Protein 5ESR (pdb70)

Radius of gyration: 17.82 Å; Cα contacts (8 Å, |Δi|>4): 634; chains: 1; bounding box: 46×46×42 Å

Foldseek 3Di:
DDKDFFDPVLQPPFPLDDFDWDWDWDADPVGDTWIKIKGKAADPVAAEAEEEDDFAFAQLLQSLLVVLLVVVRHIYMYIGFALHDRIMHDQALVVDALVRSLVRVLRVCVVVVHAQYEYEAAAVSCLNVLLSCLVCVRRYQAYEYEHYANDQQDDDQVLLVVVVVVLQPDPADQQLVVVQVQKPDHDDPSSSSSRCSQDPDRSSNSNNSNVSVNRRNHNPHPCSVVSVSSLVSQLVRQHAYEYAYEDAESNRPVRPVVSCVRHNNPPPDDYYYQYIGSSSSVVPSNVVSVVSVVSSVCSVVTDGDDDD

InterPro domains:
  IPR000073 Alpha/beta hydrolase fold-1 [PF00561] (48-152)
  IPR000073 Alpha/beta hydrolase fold-1 [PR00111] (73-88)
  IPR000073 Alpha/beta hydrolase fold-1 [PR00111] (119-132)
  IPR000073 Alpha/beta hydrolase fold-1 [PR00111] (133-146)
  IPR000639 Epoxide hydrolase-like [PR00412] (53-71)
  IPR000639 Epoxide hydrolase-like [PR00412] (73-88)
  IPR000639 Epoxide hydrolase-like [PR00412] (119-132)
  IPR000639 Epoxide hydrolase-like [PR00412] (273-295)
  IPR023489 Haloalkane dehalogenase, subfamily 1 [MF_01230] (1-297)
  IPR029058 Alpha/Beta hydrolase fold [G3DSA:3.40.50.1820] (1-301)
  IPR029058 Alpha/Beta hydrolase fold [SSF53474] (17-295)
  IPR051340 Haloalkane Dehalogenase Enzyme [PTHR42977] (31-150)

B-factor: mean 12.66, std 8.68, range [3.6, 61.48]

Secondary structure (DSSP, 8-state):
--EE---GGGGTT-TT--PPPEEEEEE-TTS-EEEEEEEEES-TTSPEEEEE--TT--GGGGHHHHHHHHHTT-EEEEEPPTTSTTS-EESSGGG--HHHHHHHHHHHHHHTT--SEEEEEETHHHHHHHHHHHHSGGGEEEEEEES-----S-S--HHHHHHHHHHHH-SS--HHHHHHHT-SS---HHHHHHHHTT-SSGGGGHHHHHHHHHS--STTSTTHHHHHHHHHHHTT--S-EEE--BSS-TTTGGGHHHHHHH-GGGTTS----BSSSSSHHHH-HHHHHHHHHHHHHHGGGS------

Organism: Caulobacter vibrioides (strain ATCC 19089 / CIP 103742 / CB 15) (NCBI:txid190650)

Sequence (308 aa):
MDVLRTPDERFEGLADWSFAPHYTEVTDADGTALRIHHVDEGPKDQRPILLMHGEPSWAYLYRKKVIAELVAKGHRVVAPDLVGFGRSDKPAKRTDYTYERHVAWMSAWLEQNDLKDIVLFCQDWGGLIIGLRLVAAFPERFSAVVVSNTGLPIGVGKSEGFEAWLNFSQNTPELPVGFIILNGGTARDDLSDDAERRSSAYDAPFPDESYKEGARIFPALVPITPEHASVE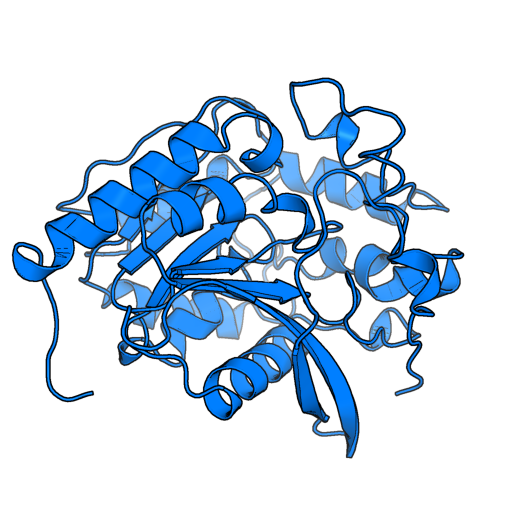ENKAAWAVLETFDKPFVTAFSDADPITRGGEAMFLARVPGTKKNVAHTTLKGGHFVQEDSPVEIAALLDGLVAGLPQAHHHHHH

Structure (mmCIF, N/CA/C/O backbone):
data_5ESR
#
_entry.id   5ESR
#
_cell.length_a   79.377
_cell.length_b   79.643
_cell.length_c   94.766
_cell.angle_alpha   90.000
_cell.angle_beta   90.000
_cell.angle_gamma   90.000
#
_symmetry.space_group_name_H-M   'C 2 2 21'
#
loop_
_entity.id
_entity.type
_entity.pdbx_description
1 polymer 'Haloalkane dehalogenase'
2 non-polymer 'COBALT (II) ION'
3 non-polymer 'MAGNESIUM ION'
4 non-polymer 'CHLORIDE ION'
5 water water
#
loop_
_atom_site.group_PDB
_atom_site.id
_atom_site.type_symbol
_atom_site.label_atom_id
_atom_site.label_alt_id
_atom_site.label_comp_id
_atom_site.label_asym_id
_atom_site.label_entity_id
_atom_site.label_seq_id
_atom_site.pdbx_PDB_ins_code
_atom_site.Cartn_x
_atom_site.Cartn_y
_atom_site.Cartn_z
_atom_site.occupancy
_atom_site.B_iso_or_equiv
_atom_site.auth_seq_id
_atom_site.auth_comp_id
_atom_site.auth_asym_id
_atom_site.auth_atom_id
_atom_site.pdbx_PDB_model_num
ATOM 1 N N . MET A 1 1 ? 36.203 11.712 -7.448 1.00 22.11 1 MET A N 1
ATOM 2 C CA . MET A 1 1 ? 36.471 11.354 -6.030 1.00 12.59 1 MET A CA 1
ATOM 3 C C . MET A 1 1 ? 36.209 9.882 -5.825 1.00 13.24 1 MET A C 1
ATOM 4 O O . MET A 1 1 ? 35.262 9.335 -6.404 1.00 16.55 1 MET A O 1
ATOM 20 N N . ASP A 1 2 ? 37.040 9.234 -4.999 1.00 10.73 2 ASP A N 1
ATOM 21 C CA . ASP A 1 2 ? 36.718 7.925 -4.433 1.00 9.36 2 ASP A CA 1
ATOM 22 C C . ASP A 1 2 ? 35.729 8.170 -3.289 1.00 10.44 2 ASP A C 1
ATOM 23 O O . ASP A 1 2 ? 35.904 9.100 -2.507 1.00 9.81 2 ASP A O 1
ATOM 32 N N . VAL A 1 3 ? 34.697 7.341 -3.194 1.00 8.78 3 VAL A N 1
ATOM 33 C CA . VAL A 1 3 ? 33.609 7.561 -2.251 1.00 7.27 3 VAL A CA 1
ATOM 34 C C . VAL A 1 3 ? 33.255 6.288 -1.511 1.00 8.83 3 VAL A C 1
ATOM 35 O O . VAL A 1 3 ? 33.108 5.220 -2.106 1.00 11.40 3 VAL A O 1
ATOM 48 N N . LEU A 1 4 ? 33.133 6.409 -0.197 1.00 7.18 4 LEU A N 1
ATOM 49 C CA . LEU A 1 4 ? 32.711 5.316 0.659 1.00 6.62 4 LEU A CA 1
ATOM 50 C C . LEU A 1 4 ? 31.235 5.464 1.023 1.00 7.15 4 LEU A C 1
ATOM 51 O O . LEU A 1 4 ? 30.692 6.569 1.093 1.00 7.35 4 LEU A O 1
ATOM 67 N N . ARG A 1 5 ? 30.590 4.329 1.222 1.00 6.17 5 ARG A N 1
ATOM 68 C CA . ARG A 1 5 ? 29.198 4.282 1.609 1.00 6.06 5 ARG A CA 1
ATOM 69 C C . ARG A 1 5 ? 29.070 3.296 2.769 1.00 6.10 5 ARG A C 1
ATOM 70 O O . ARG A 1 5 ? 29.408 2.132 2.641 1.00 6.60 5 ARG A O 1
ATOM 91 N N . THR A 1 6 ? 28.597 3.771 3.914 1.00 5.84 6 THR A N 1
ATOM 92 C CA . THR A 1 6 ? 28.470 2.913 5.083 1.00 5.91 6 THR A CA 1
ATOM 93 C C . THR A 1 6 ? 27.366 1.861 4.860 1.00 6.21 6 THR A C 1
ATOM 94 O O . THR A 1 6 ? 26.264 2.191 4.428 1.00 7.19 6 THR A O 1
ATOM 105 N N . PRO A 1 7 ? 27.641 0.593 5.167 1.00 7.03 7 PRO A N 1
ATOM 106 C CA . PRO A 1 7 ? 26.624 -0.446 4.995 1.00 7.97 7 PRO A CA 1
ATOM 107 C C . PRO A 1 7 ? 25.425 -0.221 5.890 1.00 7.84 7 PRO A C 1
ATOM 108 O O . PRO A 1 7 ? 25.576 0.248 7.024 1.00 7.68 7 PRO A O 1
ATOM 119 N N . ASP A 1 8 ? 24.248 -0.556 5.396 1.00 7.62 8 ASP A N 1
ATOM 120 C CA . ASP A 1 8 ? 23.030 -0.288 6.141 1.00 8.86 8 ASP A CA 1
ATOM 121 C C . ASP A 1 8 ? 22.922 -1.048 7.449 1.00 8.65 8 ASP A C 1
ATOM 122 O O . ASP A 1 8 ? 22.177 -0.614 8.341 1.00 8.36 8 ASP A O 1
ATOM 131 N N . GLU A 1 9 ? 23.612 -2.167 7.591 1.00 7.55 9 GLU A N 1
ATOM 132 C CA . GLU A 1 9 ? 23.563 -2.928 8.835 1.00 7.72 9 GLU A CA 1
ATOM 133 C C . GLU A 1 9 ? 24.013 -2.072 10.022 1.00 8.88 9 GLU A C 1
ATOM 134 O O . GLU A 1 9 ? 23.600 -2.323 11.157 1.00 9.13 9 GLU A O 1
ATOM 146 N N . ARG A 1 10 ? 24.864 -1.081 9.762 1.00 6.93 10 ARG A N 1
ATOM 147 C CA . ARG A 1 10 ? 25.364 -0.205 10.824 1.00 6.64 10 ARG A CA 1
ATOM 148 C C . ARG A 1 10 ? 24.267 0.621 11.475 1.00 7.67 10 ARG A C 1
ATOM 149 O O . ARG A 1 10 ? 24.444 1.102 12.602 1.00 8.31 10 ARG A O 1
ATOM 170 N N . PHE A 1 11 ? 23.149 0.799 10.784 1.00 6.67 11 PHE A N 1
ATOM 171 C CA . PHE A 1 11 ? 22.086 1.698 11.251 1.00 6.75 11 PHE A CA 1
ATOM 172 C C . PHE A 1 11 ? 20.879 0.933 11.771 1.00 8.34 11 PHE A C 1
ATOM 173 O O . PHE A 1 11 ? 19.847 1.536 12.063 1.00 11.09 11 PHE A O 1
ATOM 190 N N . GLU A 1 12 ? 21.005 -0.389 11.880 1.00 9.08 12 GLU A N 1
ATOM 191 C CA . GLU A 1 12 ? 19.971 -1.217 12.511 1.00 8.51 12 GLU A CA 1
ATOM 192 C C . GLU A 1 12 ? 20.082 -1.153 14.025 1.00 10.51 12 GLU A C 1
ATOM 193 O O . GLU A 1 12 ? 21.174 -1.129 14.591 1.00 12.62 12 GLU A O 1
ATOM 205 N N . GLY A 1 13 ? 18.930 -1.118 14.680 1.00 13.72 13 GLY A N 1
ATOM 206 C CA . GLY A 1 13 ? 18.897 -1.293 16.120 1.00 13.35 13 GLY A CA 1
ATOM 207 C C . GLY A 1 13 ? 19.485 -0.143 16.925 1.00 15.25 13 GLY A C 1
ATOM 208 O O . GLY A 1 13 ? 19.961 -0.338 18.047 1.00 15.12 13 GLY A O 1
ATOM 212 N N . LEU A 1 14 ? 19.458 1.054 16.365 1.00 11.54 14 LEU A N 1
ATOM 213 C CA . LEU A 1 14 ? 19.988 2.222 17.056 1.00 10.18 14 LEU A CA 1
ATOM 214 C C . LEU A 1 14 ? 18.988 2.798 18.050 1.00 15.63 14 LEU A C 1
ATOM 215 O O . LEU A 1 14 ? 17.797 2.930 17.753 1.00 14.75 14 LEU A O 1
ATOM 231 N N . ALA A 1 15 ? 19.493 3.181 19.222 1.00 13.32 15 ALA A N 1
ATOM 232 C CA . ALA A 1 15 ? 18.635 3.700 20.281 1.00 14.36 15 ALA A CA 1
ATOM 233 C C . ALA A 1 15 ? 17.857 4.934 19.829 1.00 12.47 15 ALA A C 1
ATOM 234 O O . ALA A 1 15 ? 18.433 5.954 19.463 1.00 12.65 15 ALA A O 1
ATOM 241 N N . ASP A 1 16 ? 16.532 4.826 19.843 1.00 14.30 16 ASP A N 1
ATOM 242 C CA . ASP A 1 16 ? 15.661 5.947 19.501 1.00 16.00 16 ASP A CA 1
ATOM 243 C C . ASP A 1 16 ? 15.840 6.496 18.075 1.00 12.98 16 ASP A C 1
ATOM 244 O O . ASP A 1 16 ? 15.617 7.690 17.822 1.00 14.64 16 ASP A O 1
ATOM 253 N N . TRP A 1 17 ? 16.203 5.615 17.138 1.00 11.05 17 TRP A N 1
ATOM 254 C CA . TRP A 1 17 ? 16.265 5.976 15.723 1.00 10.08 17 TRP A CA 1
ATOM 255 C C . TRP A 1 17 ? 15.652 4.932 14.809 1.00 15.41 17 TRP A C 1
ATOM 256 O O . TRP A 1 17 ? 16.310 3.952 14.454 1.00 18.79 17 TRP A O 1
ATOM 277 N N . SER A 1 18 ? 14.409 5.157 14.404 1.00 14.39 18 SER A N 1
ATOM 278 C CA . SER A 1 18 ? 13.728 4.258 13.491 1.00 18.72 18 SER A CA 1
ATOM 279 C C . SER A 1 18 ? 13.229 4.990 12.249 1.00 18.28 18 SER A C 1
ATOM 280 O O . SER A 1 18 ? 12.472 4.428 11.469 1.00 20.12 18 SER A O 1
ATOM 288 N N . PHE A 1 19 ? 13.676 6.226 12.042 1.00 11.65 19 PHE A N 1
ATOM 289 C CA . PHE A 1 19 ? 13.174 7.034 10.936 1.00 10.76 19 PHE A CA 1
ATOM 290 C C . PHE A 1 19 ? 13.681 6.526 9.594 1.00 12.74 19 PHE A C 1
ATOM 291 O O . PHE A 1 19 ? 14.867 6.248 9.423 1.00 11.83 19 PHE A O 1
ATOM 308 N N . ALA A 1 20 ? 12.768 6.403 8.644 1.00 11.04 20 ALA A N 1
ATOM 309 C CA . ALA A 1 20 ? 13.099 5.822 7.358 1.00 13.40 20 ALA A CA 1
ATOM 310 C C . ALA A 1 20 ? 14.038 6.736 6.580 1.00 8.10 20 ALA A C 1
ATOM 311 O O . ALA A 1 20 ? 13.855 7.941 6.549 1.00 9.71 20 ALA A O 1
ATOM 318 N N . PRO A 1 21 ? 15.038 6.160 5.916 1.00 7.44 21 PRO A N 1
ATOM 319 C CA . PRO A 1 21 ? 15.965 7.017 5.175 1.00 7.56 21 PRO A CA 1
ATOM 320 C C . PRO A 1 21 ? 15.403 7.513 3.855 1.00 7.31 21 PRO A C 1
ATOM 321 O O . PRO A 1 21 ? 14.706 6.772 3.165 1.00 10.29 21 PRO A O 1
ATOM 332 N N . HIS A 1 22 ? 15.716 8.756 3.523 1.00 7.09 22 HIS A N 1
ATOM 333 C CA . HIS A 1 22 ? 15.452 9.327 2.208 1.00 6.17 22 HIS A CA 1
ATOM 334 C C . HIS A 1 22 ? 16.774 9.701 1.601 1.00 6.68 22 HIS A C 1
ATOM 335 O O . HIS A 1 22 ? 17.698 10.098 2.312 1.00 7.77 22 HIS A O 1
ATOM 349 N N . TYR A 1 23 ? 16.854 9.615 0.285 1.00 7.04 23 TYR A N 1
ATOM 350 C CA . TYR A 1 23 ? 18.104 9.849 -0.394 1.00 7.17 23 TYR A CA 1
ATOM 351 C C . TYR A 1 23 ? 17.926 10.797 -1.567 1.00 7.75 23 TYR A C 1
ATOM 352 O O . TYR A 1 23 ? 16.874 10.829 -2.228 1.00 9.54 23 TYR A O 1
ATOM 370 N N . THR A 1 24 ? 18.993 11.542 -1.835 1.00 6.66 24 THR A N 1
ATOM 371 C CA . THR A 1 24 ? 19.070 12.451 -2.967 1.00 6.20 24 THR A CA 1
ATOM 372 C C . THR A 1 24 ? 20.435 12.274 -3.612 1.00 6.71 24 THR A C 1
ATOM 373 O O . THR A 1 24 ? 21.450 12.221 -2.907 1.00 8.42 24 THR A O 1
ATOM 384 N N . GLU A 1 25 ? 20.471 12.194 -4.938 1.00 7.36 25 GLU A N 1
ATOM 385 C CA . GLU A 1 25 ? 21.723 12.107 -5.693 1.00 8.65 25 GLU A CA 1
ATOM 386 C C . GLU A 1 25 ? 22.117 13.505 -6.153 1.00 7.88 25 GLU A C 1
ATOM 387 O O . GLU A 1 25 ? 21.348 14.169 -6.854 1.00 8.32 25 GLU A O 1
ATOM 399 N N . VAL A 1 26 ? 23.293 13.968 -5.740 1.00 8.15 26 VAL A N 1
ATOM 400 C CA . VAL A 1 26 ? 23.809 15.258 -6.216 1.00 7.55 26 VAL A CA 1
ATOM 401 C C . VAL A 1 26 ? 25.102 15.012 -6.965 1.00 9.76 26 VAL A C 1
ATOM 402 O O . VAL A 1 26 ? 25.885 14.142 -6.605 1.00 13.64 26 VAL A O 1
ATOM 415 N N . THR A 1 27 ? 25.318 15.763 -8.028 1.00 10.35 27 THR A N 1
ATOM 416 C CA . THR A 1 27 ? 26.504 15.573 -8.837 1.00 9.50 27 THR A CA 1
ATOM 417 C C . THR A 1 27 ? 27.485 16.676 -8.572 1.00 9.41 27 THR A C 1
ATOM 418 O O . THR A 1 27 ? 27.151 17.845 -8.681 1.00 14.10 27 THR A O 1
ATOM 429 N N . ASP A 1 28 ? 28.700 16.287 -8.201 1.00 10.57 28 ASP A N 1
ATOM 430 C CA . ASP A 1 28 ? 29.785 17.233 -8.011 1.00 10.00 28 ASP A CA 1
ATOM 431 C C . ASP A 1 28 ? 30.245 17.769 -9.352 1.00 13.88 28 ASP A C 1
ATOM 432 O O . ASP A 1 28 ? 30.069 17.120 -10.383 1.00 16.24 28 ASP A O 1
ATOM 441 N N . ALA A 1 29 ? 30.869 18.943 -9.337 1.00 14.95 29 ALA A N 1
ATOM 442 C CA . ALA A 1 29 ? 31.490 19.469 -10.553 1.00 17.92 29 ALA A CA 1
ATOM 443 C C . ALA A 1 29 ? 32.472 18.487 -11.210 1.00 19.14 29 ALA A C 1
ATOM 444 O O . ALA A 1 29 ? 32.638 18.506 -12.435 1.00 23.16 29 ALA A O 1
ATOM 451 N N . ASP A 1 30 ? 33.111 17.617 -10.428 1.00 14.89 30 ASP A N 1
ATOM 452 C CA . ASP A 1 30 ? 34.072 16.665 -10.990 1.00 14.79 30 ASP A CA 1
ATOM 453 C C . ASP A 1 30 ? 33.366 15.449 -11.609 1.00 17.80 30 ASP A C 1
ATOM 454 O O . ASP A 1 30 ? 34.019 14.511 -12.067 1.00 17.46 30 ASP A O 1
ATOM 463 N N . GLY A 1 31 ? 32.035 15.482 -11.632 1.00 13.45 31 GLY A N 1
ATOM 464 C CA . GLY A 1 31 ? 31.249 14.398 -12.200 1.00 16.26 31 GLY A CA 1
ATOM 465 C C . GLY A 1 31 ? 30.811 13.312 -11.227 1.00 19.40 31 GLY A C 1
ATOM 466 O O . GLY A 1 31 ? 29.989 12.466 -11.577 1.00 21.51 31 GLY A O 1
ATOM 470 N N . THR A 1 32 ? 31.335 13.321 -10.004 1.00 14.46 32 THR A N 1
ATOM 471 C CA . THR A 1 32 ? 31.005 12.266 -9.059 1.00 14.95 32 THR A CA 1
ATOM 472 C C . THR A 1 32 ? 29.600 12.487 -8.534 1.00 9.15 32 THR A C 1
ATOM 473 O O . THR A 1 32 ? 29.273 13.590 -8.095 1.00 12.88 32 THR A O 1
ATOM 484 N N . ALA A 1 33 ? 28.779 11.446 -8.579 1.00 13.10 33 ALA A N 1
ATOM 485 C CA . ALA A 1 33 ? 27.461 11.505 -7.972 1.00 12.25 33 ALA A CA 1
ATOM 486 C C . ALA A 1 33 ? 27.575 11.055 -6.520 1.00 12.89 33 ALA A C 1
ATOM 487 O O . ALA A 1 33 ? 28.103 9.980 -6.235 1.00 20.97 33 ALA A O 1
ATOM 494 N N . LEU A 1 34 ? 27.105 11.894 -5.613 1.00 7.10 34 LEU A N 1
ATOM 495 C CA . LEU A 1 34 ? 27.106 11.638 -4.183 1.00 7.39 34 LEU A CA 1
ATOM 496 C C . LEU A 1 34 ? 25.686 11.453 -3.717 1.00 10.50 34 LEU A C 1
ATOM 497 O O . LEU A 1 34 ? 24.805 12.252 -4.058 1.00 9.92 34 LEU A O 1
ATOM 513 N N . ARG A 1 35 ? 25.461 10.434 -2.896 1.00 6.46 35 ARG A N 1
ATOM 514 C CA . ARG A 1 35 ? 24.159 10.231 -2.290 1.00 6.58 35 ARG A CA 1
ATOM 515 C C . ARG A 1 35 ? 24.110 10.864 -0.895 1.00 7.02 35 ARG A C 1
ATOM 516 O O . ARG A 1 35 ? 24.974 10.598 -0.033 1.00 7.55 35 ARG A O 1
ATOM 537 N N . ILE A 1 36 ? 23.109 11.711 -0.682 1.00 6.15 36 ILE A N 1
ATOM 538 C CA . ILE A 1 36 ? 22.922 12.402 0.598 1.00 5.18 36 ILE A CA 1
ATOM 539 C C . ILE A 1 36 ? 21.681 11.827 1.259 1.00 5.57 36 ILE A C 1
ATOM 540 O O . ILE A 1 36 ? 20.686 11.593 0.583 1.00 7.69 36 ILE A O 1
ATOM 556 N N . HIS A 1 37 ? 21.748 11.590 2.564 1.00 4.70 37 HIS A N 1
ATOM 557 C CA . HIS A 1 37 ? 20.622 11.071 3.353 1.00 5.65 37 HIS A CA 1
ATOM 558 C C . HIS A 1 37 ? 19.917 12.187 4.106 1.00 4.99 37 HIS A C 1
ATOM 559 O O . HIS A 1 37 ? 20.569 13.119 4.598 1.00 5.46 37 HIS A O 1
ATOM 573 N N . HIS A 1 38 ? 18.593 12.086 4.227 1.00 5.56 38 HIS A N 1
ATOM 574 C CA . HIS A 1 38 ? 17.866 12.873 5.212 1.00 4.73 38 HIS A CA 1
ATOM 575 C C . HIS A 1 38 ? 16.681 12.098 5.719 1.00 5.36 38 HIS A C 1
ATOM 576 O O . HIS A 1 38 ? 16.237 11.130 5.086 1.00 6.35 38 HIS A O 1
ATOM 590 N N . VAL A 1 39 ? 16.158 12.515 6.869 1.00 5.46 39 VAL A N 1
ATOM 591 C CA . VAL A 1 39 ? 14.850 12.038 7.298 1.00 6.93 39 VAL A CA 1
ATOM 592 C C . VAL A 1 39 ? 13.841 13.163 7.087 1.00 5.86 39 VAL A C 1
ATOM 593 O O . VAL A 1 39 ? 14.171 14.340 7.091 1.00 6.62 39 VAL A O 1
ATOM 606 N N . ASP A 1 40 ? 12.598 12.757 6.877 1.00 6.66 40 ASP A N 1
ATOM 607 C CA . ASP A 1 40 ? 11.492 13.675 6.608 1.00 7.51 40 ASP A CA 1
ATOM 608 C C . ASP A 1 40 ? 10.302 13.054 7.282 1.00 9.78 40 ASP A C 1
ATOM 609 O O . ASP A 1 40 ? 9.800 12.009 6.836 1.00 11.08 40 ASP A O 1
ATOM 618 N N . GLU A 1 41 ? 9.864 13.684 8.366 1.00 9.02 41 GLU A N 1
ATOM 619 C CA . GLU A 1 41 ? 8.778 13.161 9.183 1.00 10.12 41 GLU A CA 1
ATOM 620 C C . GLU A 1 41 ? 7.663 14.201 9.264 1.00 11.76 41 GLU A C 1
ATOM 621 O O . GLU A 1 41 ? 7.908 15.403 9.190 1.00 12.89 41 GLU A O 1
ATOM 633 N N . GLY A 1 42 ? 6.428 13.731 9.404 1.00 14.89 42 GLY A N 1
ATOM 634 C CA . GLY A 1 42 ? 5.263 14.604 9.498 1.00 14.19 42 GLY A CA 1
ATOM 635 C C . GLY A 1 42 ? 4.622 14.973 8.171 1.00 17.23 42 GLY A C 1
ATOM 636 O O . GLY A 1 42 ? 5.092 14.575 7.103 1.00 16.51 42 GLY A O 1
ATOM 640 N N . PRO A 1 43 ? 3.535 15.759 8.227 1.00 18.19 43 PRO A N 1
ATOM 641 C CA . PRO A 1 43 ? 2.721 16.069 7.042 1.00 17.80 43 PRO A CA 1
ATOM 642 C C . PRO A 1 43 ? 3.388 17.022 6.048 1.00 20.68 43 PRO A C 1
ATOM 643 O O . PRO A 1 43 ? 3.912 18.059 6.436 1.00 18.71 43 PRO A O 1
ATOM 654 N N . LYS A 1 44 ? 3.318 16.684 4.766 1.00 19.00 44 LYS A N 1
ATOM 655 C CA . LYS A 1 44 ? 3.962 17.457 3.727 1.00 23.16 44 LYS A CA 1
ATOM 656 C C . LYS A 1 44 ? 3.277 18.800 3.488 1.00 26.54 44 LYS A C 1
ATOM 657 O O . LYS A 1 44 ? 3.851 19.675 2.833 1.00 28.10 44 LYS A O 1
ATOM 676 N N . ASP A 1 45 ? 2.057 18.972 4.005 1.00 18.01 45 ASP A N 1
ATOM 677 C CA . ASP A 1 45 ? 1.383 20.261 3.862 1.00 18.41 45 ASP A CA 1
ATOM 678 C C . ASP A 1 45 ? 1.814 21.274 4.925 1.00 18.90 45 ASP A C 1
ATOM 679 O O . ASP A 1 45 ? 1.396 22.433 4.892 1.00 18.42 45 ASP A O 1
ATOM 688 N N . GLN A 1 46 ? 2.680 20.849 5.844 1.00 12.09 46 GLN A N 1
ATOM 689 C CA . GLN A 1 46 ? 3.211 21.737 6.853 1.00 11.08 46 GLN A CA 1
ATOM 690 C C . GLN A 1 46 ? 4.589 22.189 6.417 1.00 15.46 46 GLN A C 1
ATOM 691 O O . GLN A 1 46 ? 5.302 21.464 5.725 1.00 15.77 46 GLN A O 1
ATOM 705 N N . ARG A 1 47 ? 4.957 23.389 6.820 1.00 14.36 47 ARG A N 1
ATOM 706 C CA . ARG A 1 47 ? 6.272 23.904 6.469 1.00 14.42 47 ARG A CA 1
ATOM 707 C C . ARG A 1 47 ? 7.343 23.057 7.156 1.00 15.34 47 ARG A C 1
ATOM 708 O O . ARG A 1 47 ? 7.155 22.608 8.290 1.00 15.17 47 ARG A O 1
ATOM 729 N N . PRO A 1 48 ? 8.474 22.847 6.477 1.00 10.91 48 PRO A N 1
ATOM 730 C CA . PRO A 1 48 ? 9.524 22.018 7.060 1.00 8.12 48 PRO A CA 1
ATOM 731 C C . PRO A 1 48 ? 10.349 22.769 8.087 1.00 8.32 48 PRO A C 1
ATOM 732 O O . PRO A 1 48 ? 10.807 23.883 7.848 1.00 8.55 48 PRO A O 1
ATOM 743 N N . ILE A 1 49 ? 10.526 22.133 9.240 1.00 6.52 49 ILE A N 1
ATOM 744 C CA . ILE A 1 49 ? 11.499 22.564 10.219 1.00 6.00 49 ILE A CA 1
ATOM 745 C C . ILE A 1 49 ? 12.761 21.780 9.887 1.00 6.99 49 ILE A C 1
ATOM 746 O O . ILE A 1 49 ? 12.785 20.555 9.980 1.00 7.69 49 ILE A O 1
ATOM 762 N N . LEU A 1 50 ? 13.787 22.495 9.445 1.00 4.35 50 LEU A N 1
ATOM 763 C CA . LEU A 1 50 ? 15.019 21.916 8.934 1.00 4.13 50 LEU A CA 1
ATOM 764 C C . LEU A 1 50 ? 16.057 21.972 10.044 1.00 4.55 50 LEU A C 1
ATOM 765 O O . LEU A 1 50 ? 16.379 23.038 10.535 1.00 5.16 50 LEU A O 1
ATOM 781 N N . LEU A 1 51 ? 16.576 20.810 10.440 1.00 4.07 51 LEU A N 1
ATOM 782 C CA . LEU A 1 51 ? 17.503 20.683 11.554 1.00 4.05 51 LEU A CA 1
ATOM 783 C C . LEU A 1 51 ? 18.847 20.238 10.995 1.00 4.09 51 LEU A C 1
ATOM 784 O O . LEU A 1 51 ? 18.952 19.161 10.390 1.00 4.85 51 LEU A O 1
ATOM 800 N N . MET A 1 52 ? 19.873 21.062 11.181 1.00 3.75 52 MET A N 1
ATOM 801 C CA . MET A 1 52 ? 21.190 20.789 10.595 1.00 4.71 52 MET A CA 1
ATOM 802 C C . MET A 1 52 ? 22.272 20.566 11.653 1.00 4.00 52 MET A C 1
ATOM 803 O O . MET A 1 52 ? 22.462 21.385 12.554 1.00 5.30 52 MET A O 1
ATOM 817 N N . HIS A 1 53 ? 22.945 19.424 11.528 1.00 4.60 53 HIS A N 1
ATOM 818 C CA . HIS A 1 53 ? 23.981 18.983 12.461 1.00 4.54 53 HIS A CA 1
ATOM 819 C C . HIS A 1 53 ? 25.346 19.440 11.946 1.00 5.19 53 HIS A C 1
ATOM 820 O O . HIS A 1 53 ? 25.501 19.789 10.766 1.00 5.65 53 HIS A O 1
ATOM 834 N N . GLY A 1 54 ? 26.346 19.341 12.809 1.00 5.26 54 GLY A N 1
ATOM 835 C CA . GLY A 1 54 ? 27.713 19.652 12.461 1.00 6.40 54 GLY A CA 1
ATOM 836 C C . GLY A 1 54 ? 28.714 18.549 12.784 1.00 5.51 54 GLY A C 1
ATOM 837 O O . GLY A 1 54 ? 28.434 17.358 12.642 1.00 6.20 54 GLY A O 1
ATOM 841 N N . GLU A 1 55 ? 29.911 18.963 13.165 1.00 6.36 55 GLU A N 1
ATOM 842 C CA . GLU A 1 55 ? 31.063 18.066 13.328 1.00 4.70 55 GLU A CA 1
ATOM 843 C C . GLU A 1 55 ? 31.150 17.439 14.720 1.00 6.77 55 GLU A C 1
ATOM 844 O O . GLU A 1 55 ? 31.046 18.145 15.712 1.00 7.02 55 GLU A O 1
ATOM 856 N N . PRO A 1 56 ? 31.390 16.111 14.823 1.00 5.05 56 PRO A N 1
ATOM 857 C CA . PRO A 1 56 ? 31.326 15.015 13.869 1.00 6.84 56 PRO A CA 1
ATOM 858 C C . PRO A 1 56 ? 30.067 14.190 14.178 1.00 7.75 56 PRO A C 1
ATOM 859 O O . PRO A 1 56 ? 30.136 12.994 14.462 1.00 6.98 56 PRO A O 1
ATOM 870 N N . SER A 1 57 ? 28.928 14.862 14.184 1.00 5.71 57 SER A N 1
ATOM 871 C CA . SER A 1 57 ? 27.651 14.237 14.508 1.00 4.50 57 SER A CA 1
ATOM 872 C C . SER A 1 57 ? 26.908 13.850 13.230 1.00 4.93 57 SER A C 1
ATOM 873 O O . SER A 1 57 ? 27.493 13.774 12.147 1.00 4.32 57 SER A O 1
ATOM 881 N N . TRP A 1 58 ? 25.629 13.541 13.372 1.00 4.57 58 TRP A N 1
ATOM 882 C CA . TRP A 1 58 ? 24.747 13.310 12.231 1.00 4.18 58 TRP A CA 1
ATOM 883 C C . TRP A 1 58 ? 23.320 13.561 12.689 1.00 4.25 58 TRP A C 1
ATOM 884 O O . TRP A 1 58 ? 23.116 14.043 13.811 1.00 4.41 58 TRP A O 1
ATOM 905 N N . ALA A 1 59 ? 22.338 13.290 11.839 1.00 4.47 59 ALA A N 1
ATOM 906 C CA . ALA A 1 59 ? 20.956 13.639 12.150 1.00 6.57 59 ALA A CA 1
ATOM 907 C C . ALA A 1 59 ? 20.449 12.975 13.430 1.00 5.34 59 ALA A C 1
ATOM 908 O O . ALA A 1 59 ? 19.503 13.460 14.047 1.00 4.92 59 ALA A O 1
ATOM 915 N N . TYR A 1 60 ? 21.090 11.881 13.829 1.00 4.78 60 TYR A N 1
ATOM 916 C CA . TYR A 1 60 ? 20.832 11.225 15.111 1.00 5.44 60 TYR A CA 1
ATOM 917 C C . TYR A 1 60 ? 20.822 12.221 16.292 1.00 5.13 60 TYR A C 1
ATOM 918 O O . TYR A 1 60 ? 20.082 12.030 17.253 1.00 5.43 60 TYR A O 1
ATOM 936 N N . LEU A 1 61 ? 21.653 13.253 16.209 1.00 4.90 61 LEU A N 1
ATOM 937 C CA . LEU A 1 61 ? 21.725 14.291 17.243 1.00 4.97 61 LEU A CA 1
ATOM 938 C C . LEU A 1 61 ? 20.366 14.934 17.511 1.00 5.91 61 LEU A C 1
ATOM 939 O O . LEU A 1 61 ? 20.101 15.413 18.617 1.00 5.46 61 LEU A O 1
ATOM 955 N N . TYR A 1 62 ? 19.503 14.921 16.509 1.00 5.01 62 TYR A N 1
ATOM 956 C CA . TYR A 1 62 ? 18.190 15.546 16.606 1.00 5.39 62 TYR A CA 1
ATOM 957 C C . TYR A 1 62 ? 17.051 14.569 16.902 1.00 5.96 62 TYR A C 1
ATOM 958 O O . TYR A 1 62 ? 15.879 14.952 16.852 1.00 6.89 62 TYR A O 1
ATOM 976 N N . ARG A 1 63 ? 17.366 13.309 17.222 1.00 5.68 63 ARG A N 1
ATOM 977 C CA . ARG A 1 63 ? 16.331 12.291 17.339 1.00 6.51 63 ARG A CA 1
ATOM 978 C C . ARG A 1 63 ? 15.191 12.652 18.294 1.00 6.89 63 ARG A C 1
ATOM 979 O O . ARG A 1 63 ? 14.034 12.374 17.993 1.00 8.47 63 ARG A O 1
ATOM 1000 N N . LYS A 1 64 ? 15.502 13.286 19.418 1.00 7.50 64 LYS A N 1
ATOM 1001 C CA A LYS A 1 64 ? 14.485 13.679 20.393 0.57 7.86 64 LYS A CA 1
ATOM 1002 C CA B LYS A 1 64 ? 14.461 13.666 20.366 0.43 8.30 64 LYS A CA 1
ATOM 1003 C C . LYS A 1 64 ? 13.753 14.943 19.949 1.00 7.69 64 LYS A C 1
ATOM 1004 O O . LYS A 1 64 ? 12.553 15.088 20.157 1.00 9.50 64 LYS A O 1
ATOM 1041 N N . VAL A 1 65 ? 14.489 15.875 19.367 1.00 6.85 65 VAL A N 1
ATOM 1042 C CA . VAL A 1 65 ? 13.870 17.082 18.845 1.00 7.63 65 VAL A CA 1
ATOM 1043 C C . VAL A 1 65 ? 12.860 16.708 17.749 1.00 7.72 65 VAL A C 1
ATOM 1044 O O . VAL A 1 65 ? 11.735 17.209 17.716 1.00 8.51 65 VAL A O 1
ATOM 1057 N N . ILE A 1 66 ? 13.249 15.794 16.868 1.00 6.75 66 ILE A N 1
ATOM 1058 C CA . ILE A 1 66 ? 12.345 15.304 15.839 1.00 6.60 66 ILE A CA 1
ATOM 1059 C C . ILE A 1 66 ? 11.089 14.696 16.453 1.00 10.88 66 ILE A C 1
ATOM 1060 O O . ILE A 1 66 ? 9.973 15.036 16.077 1.00 9.61 66 ILE A O 1
ATOM 1076 N N . ALA A 1 67 ? 11.257 13.800 17.416 1.00 8.94 67 ALA A N 1
ATOM 1077 C CA . ALA A 1 67 ? 10.118 13.146 18.020 1.00 8.45 67 ALA A CA 1
ATOM 1078 C C . ALA A 1 67 ? 9.155 14.150 18.675 1.00 11.60 67 ALA A C 1
ATOM 1079 O O . ALA A 1 67 ? 7.932 14.061 18.511 1.00 11.72 67 ALA A O 1
ATOM 1086 N N . GLU A 1 68 ? 9.710 15.120 19.393 1.00 9.51 68 GLU A N 1
ATOM 1087 C CA . GLU A 1 68 ? 8.904 16.133 20.054 1.00 9.88 68 GLU A CA 1
ATOM 1088 C C . GLU A 1 68 ? 8.111 16.969 19.043 1.00 9.99 68 GLU A C 1
ATOM 1089 O O . GLU A 1 68 ? 6.912 17.211 19.233 1.00 10.76 68 GLU A O 1
ATOM 1101 N N . LEU A 1 69 ? 8.762 17.404 17.976 1.00 9.14 69 LEU A N 1
ATOM 1102 C CA . LEU A 1 69 ? 8.095 18.237 16.986 1.00 8.63 69 LEU A CA 1
ATOM 1103 C C . LEU A 1 69 ? 7.052 17.479 16.176 1.00 10.44 69 LEU A C 1
ATOM 1104 O O . LEU A 1 69 ? 5.986 18.020 15.866 1.00 12.02 69 LEU A O 1
ATOM 1120 N N . VAL A 1 70 ? 7.357 16.238 15.820 1.00 9.72 70 VAL A N 1
ATOM 1121 C CA . VAL A 1 70 ? 6.389 15.402 15.122 1.00 11.85 70 VAL A CA 1
ATOM 1122 C C . VAL A 1 70 ? 5.139 15.203 15.984 1.00 14.13 70 VAL A C 1
ATOM 1123 O O . VAL A 1 70 ? 4.018 15.287 15.474 1.00 14.14 70 VAL A O 1
ATOM 1136 N N . ALA A 1 71 ? 5.325 14.980 17.283 1.00 11.25 71 ALA A N 1
ATOM 1137 C CA . ALA A 1 71 ? 4.196 14.820 18.207 1.00 14.36 71 ALA A CA 1
ATOM 1138 C C . ALA A 1 71 ? 3.318 16.060 18.281 1.00 18.05 71 ALA A C 1
ATOM 1139 O O . ALA A 1 71 ? 2.139 15.967 18.653 1.00 20.57 71 ALA A O 1
ATOM 1146 N N . LYS A 1 72 ? 3.888 17.209 17.927 1.00 14.76 72 LYS A N 1
ATOM 1147 C CA . LYS A 1 72 ? 3.185 18.486 17.940 1.00 16.67 72 LYS A CA 1
ATOM 1148 C C . LYS A 1 72 ? 2.594 18.849 16.573 1.00 20.93 72 LYS A C 1
ATOM 1149 O O . LYS A 1 72 ? 2.074 19.950 16.385 1.00 23.04 72 LYS A O 1
ATOM 1168 N N . GLY A 1 73 ? 2.684 17.933 15.616 1.00 16.68 73 GLY A N 1
ATOM 1169 C CA . GLY A 1 73 ? 2.073 18.112 14.309 1.00 19.07 73 GLY A CA 1
ATOM 1170 C C . GLY A 1 73 ? 2.907 18.743 13.220 1.00 20.55 73 GLY A C 1
ATOM 1171 O O . GLY A 1 73 ? 2.378 19.103 12.168 1.00 19.42 73 GLY A O 1
ATOM 1175 N N . HIS A 1 74 ? 4.214 18.867 13.444 1.00 11.39 74 HIS A N 1
ATOM 1176 C CA . HIS A 1 74 ? 5.078 19.548 12.494 1.00 11.03 74 HIS A CA 1
ATOM 1177 C C . HIS A 1 74 ? 5.698 18.604 11.476 1.00 10.74 74 HIS A C 1
ATOM 1178 O O . HIS A 1 74 ? 5.776 17.398 11.695 1.00 15.08 74 HIS A O 1
ATOM 1192 N N . ARG A 1 75 ? 6.139 19.180 10.373 1.00 11.66 75 ARG A N 1
ATOM 1193 C CA . ARG A 1 75 ? 7.021 18.496 9.447 1.00 10.38 75 ARG A CA 1
ATOM 1194 C C . ARG A 1 75 ? 8.455 18.800 9.864 1.00 9.10 75 ARG A C 1
ATOM 1195 O O . ARG A 1 75 ? 8.799 19.955 10.151 1.00 9.27 75 ARG A O 1
ATOM 1216 N N . VAL A 1 76 ? 9.292 17.764 9.891 1.00 7.78 76 VAL A N 1
ATOM 1217 C CA . VAL A 1 76 ? 10.687 17.916 10.281 1.00 5.68 76 VAL A CA 1
ATOM 1218 C C . VAL A 1 76 ? 11.580 17.222 9.264 1.00 6.90 76 VAL A C 1
ATOM 1219 O O . VAL A 1 76 ? 11.330 16.083 8.892 1.00 7.83 76 VAL A O 1
ATOM 1232 N N . VAL A 1 77 ? 12.620 17.922 8.838 1.00 5.91 77 VAL A N 1
ATOM 1233 C CA . VAL A 1 77 ? 13.574 17.431 7.862 1.00 5.26 77 VAL A CA 1
ATOM 1234 C C . VAL A 1 77 ? 14.961 17.574 8.481 1.00 5.58 77 VAL A C 1
ATOM 1235 O O . VAL A 1 77 ? 15.314 18.627 8.998 1.00 5.41 77 VAL A O 1
ATOM 1248 N N . ALA A 1 78 ? 15.762 16.505 8.430 1.00 4.52 78 ALA A N 1
ATOM 1249 C CA . ALA A 1 78 ? 17.115 16.535 8.980 1.00 4.99 78 ALA A CA 1
ATOM 1250 C C . ALA A 1 78 ? 18.074 15.775 8.066 1.00 4.39 78 ALA A C 1
ATOM 1251 O O . ALA A 1 78 ? 18.020 14.544 7.993 1.00 5.05 78 ALA A O 1
ATOM 1258 N N . PRO A 1 79 ? 18.963 16.508 7.379 1.00 4.86 79 PRO A N 1
ATOM 1259 C CA . PRO A 1 79 ? 19.929 15.866 6.493 1.00 5.30 79 PRO A CA 1
ATOM 1260 C C . PRO A 1 79 ? 21.262 15.593 7.156 1.00 5.24 79 PRO A C 1
ATOM 1261 O O . PRO A 1 79 ? 21.636 16.266 8.120 1.00 5.20 79 PRO A O 1
ATOM 1272 N N . ASP A 1 80 ? 21.977 14.625 6.596 1.00 4.65 80 ASP A N 1
ATOM 1273 C CA . ASP A 1 80 ? 23.347 14.326 6.970 1.00 4.80 80 ASP A CA 1
ATOM 1274 C C . ASP A 1 80 ? 24.288 14.980 5.963 1.00 3.85 80 ASP A C 1
ATOM 1275 O O . ASP A 1 80 ? 24.186 14.773 4.763 1.00 4.58 80 ASP A O 1
ATOM 1284 N N . LEU A 1 81 ? 25.223 15.763 6.471 1.00 3.87 81 LEU A N 1
ATOM 1285 C CA . LEU A 1 81 ? 26.273 16.320 5.633 1.00 4.83 81 LEU A CA 1
ATOM 1286 C C . LEU A 1 81 ? 27.091 15.214 4.968 1.00 3.96 81 LEU A C 1
ATOM 1287 O O . LEU A 1 81 ? 27.256 14.124 5.525 1.00 4.87 81 LEU A O 1
ATOM 1303 N N . VAL A 1 82 ? 27.591 15.489 3.767 1.00 4.68 82 VAL A N 1
ATOM 1304 C CA . VAL A 1 82 ? 28.513 14.577 3.106 1.00 4.47 82 VAL A CA 1
ATOM 1305 C C . VAL A 1 82 ? 29.708 14.330 4.027 1.00 4.25 82 VAL A C 1
ATOM 1306 O O . VAL A 1 82 ? 30.272 15.282 4.577 1.00 4.97 82 VAL A O 1
ATOM 1319 N N . GLY A 1 83 ? 30.087 13.064 4.189 1.00 4.44 83 GLY A N 1
ATOM 1320 C CA . GLY A 1 83 ? 31.080 12.669 5.171 1.00 4.45 83 GLY A CA 1
ATOM 1321 C C . GLY A 1 83 ? 30.527 12.109 6.467 1.00 5.02 83 GLY A C 1
ATOM 1322 O O . GLY A 1 83 ? 31.299 11.619 7.306 1.00 4.87 83 GLY A O 1
ATOM 1326 N N . PHE A 1 84 ? 29.205 12.177 6.648 1.00 4.44 84 PHE A N 1
ATOM 1327 C CA . PHE A 1 84 ? 28.594 11.943 7.954 1.00 4.21 84 PHE A CA 1
ATOM 1328 C C . PHE A 1 84 ? 27.347 11.099 7.846 1.00 4.27 84 PHE A C 1
ATOM 1329 O O . PHE A 1 84 ? 26.745 10.984 6.791 1.00 4.36 84 PHE A O 1
ATOM 1346 N N . GLY A 1 85 ? 26.970 10.494 8.965 1.00 4.35 85 GLY A N 1
ATOM 1347 C CA . GLY A 1 85 ? 25.679 9.854 9.055 1.00 4.45 85 GLY A CA 1
ATOM 1348 C C . GLY A 1 85 ? 25.518 8.770 8.012 1.00 4.82 85 GLY A C 1
ATOM 1349 O O . GLY A 1 85 ? 26.393 7.914 7.842 1.00 4.76 85 GLY A O 1
ATOM 1353 N N . ARG A 1 86 ? 24.390 8.804 7.310 1.00 4.68 86 ARG A N 1
ATOM 1354 C CA . ARG A 1 86 ? 24.110 7.852 6.252 1.00 5.24 86 ARG A CA 1
ATOM 1355 C C . ARG A 1 86 ? 24.399 8.422 4.865 1.00 5.27 86 ARG A C 1
ATOM 1356 O O . ARG A 1 86 ? 24.055 7.804 3.869 1.00 5.76 86 ARG A O 1
ATOM 1377 N N . SER A 1 87 ? 25.017 9.600 4.799 1.00 4.64 87 SER A N 1
ATOM 1378 C CA . SER A 1 87 ? 25.417 10.169 3.511 1.00 4.65 87 SER A CA 1
ATOM 1379 C C . SER A 1 87 ? 26.721 9.554 3.028 1.00 5.30 87 SER A C 1
ATOM 1380 O O . SER A 1 87 ? 27.481 8.984 3.815 1.00 5.48 87 SER A O 1
ATOM 1388 N N . ASP A 1 88 ? 26.973 9.662 1.737 1.00 4.97 88 ASP A N 1
ATOM 1389 C CA . ASP A 1 88 ? 28.226 9.181 1.184 1.00 5.15 88 ASP A CA 1
ATOM 1390 C C . ASP A 1 88 ? 29.407 9.977 1.756 1.00 5.22 88 ASP A C 1
ATOM 1391 O O . ASP A 1 88 ? 29.243 11.102 2.249 1.00 5.26 88 ASP A O 1
ATOM 1400 N N . LYS A 1 89 ? 30.592 9.374 1.678 1.00 5.19 89 LYS A N 1
ATOM 1401 C CA . LYS A 1 89 ? 31.783 9.864 2.366 1.00 5.14 89 LYS A CA 1
ATOM 1402 C C . LYS A 1 89 ? 32.996 9.800 1.444 1.00 5.43 89 LYS A C 1
ATOM 1403 O O . LYS A 1 89 ? 33.620 8.759 1.305 1.00 5.68 89 LYS A O 1
ATOM 1422 N N . PRO A 1 90 ? 33.321 10.920 0.797 1.00 5.45 90 PRO A N 1
ATOM 1423 C CA . PRO A 1 90 ? 34.577 11.004 0.045 1.00 5.78 90 PRO A CA 1
ATOM 1424 C C . PRO A 1 90 ? 35.755 10.467 0.861 1.00 5.92 90 PRO A C 1
ATOM 1425 O O . PRO A 1 90 ? 35.845 10.649 2.079 1.00 5.72 90 PRO A O 1
ATOM 1436 N N . ALA A 1 91 ? 36.641 9.769 0.179 1.00 6.30 91 ALA A N 1
ATOM 1437 C CA . ALA A 1 91 ? 37.676 8.991 0.838 1.00 7.74 91 ALA A CA 1
ATOM 1438 C C . ALA A 1 91 ? 38.948 9.741 1.205 1.00 6.95 91 ALA A C 1
ATOM 1439 O O . ALA A 1 91 ? 39.776 9.183 1.914 1.00 7.74 91 ALA A O 1
ATOM 1446 N N . LYS A 1 92 ? 39.134 10.963 0.712 1.00 6.69 92 LYS A N 1
ATOM 1447 C CA . LYS A 1 92 ? 40.365 11.724 1.006 1.00 7.32 92 LYS A CA 1
ATOM 1448 C C . LYS A 1 92 ? 40.001 13.021 1.727 1.00 6.64 92 LYS A C 1
ATOM 1449 O O . LYS A 1 92 ? 39.031 13.678 1.354 1.00 7.17 92 LYS A O 1
ATOM 1468 N N . ARG A 1 93 ? 40.774 13.393 2.752 1.00 8.18 93 ARG A N 1
ATOM 1469 C CA . ARG A 1 93 ? 40.529 14.655 3.454 1.00 8.67 93 ARG A CA 1
ATOM 1470 C C . ARG A 1 93 ? 40.487 15.828 2.483 1.00 8.91 93 ARG A C 1
ATOM 1471 O O . ARG A 1 93 ? 39.678 16.738 2.642 1.00 8.61 93 ARG A O 1
ATOM 1492 N N . THR A 1 94 ? 41.362 15.798 1.481 1.00 8.59 94 THR A N 1
ATOM 1493 C CA . THR A 1 94 ? 41.481 16.885 0.522 1.00 8.72 94 THR A CA 1
ATOM 1494 C C . THR A 1 94 ? 40.266 17.011 -0.396 1.00 8.97 94 THR A C 1
ATOM 1495 O O . THR A 1 94 ? 40.115 18.031 -1.066 1.00 10.31 94 THR A O 1
ATOM 1506 N N . ASP A 1 95 ? 39.388 16.010 -0.416 1.00 7.04 95 ASP A N 1
ATOM 1507 C CA . ASP A 1 95 ? 38.154 16.104 -1.194 1.00 8.28 95 ASP A CA 1
ATOM 1508 C C . ASP A 1 95 ? 37.153 17.110 -0.589 1.00 8.26 95 ASP A C 1
ATOM 1509 O O . ASP A 1 95 ? 36.246 17.592 -1.283 1.00 9.63 95 ASP A O 1
ATOM 1518 N N . TYR A 1 96 ? 37.267 17.383 0.705 1.00 5.89 96 TYR A N 1
ATOM 1519 C CA . TYR A 1 96 ? 36.297 18.220 1.386 1.00 5.52 96 TYR A CA 1
ATOM 1520 C C . TYR A 1 96 ? 36.774 19.662 1.467 1.00 6.86 96 TYR A C 1
ATOM 1521 O O . TYR A 1 96 ? 37.898 19.927 1.870 1.00 7.31 96 TYR A O 1
ATOM 1539 N N . THR A 1 97 ? 35.913 20.588 1.058 1.00 5.48 97 THR A N 1
ATOM 1540 C CA . THR A 1 97 ? 36.169 22.010 1.245 1.00 5.67 97 THR A CA 1
ATOM 1541 C C . THR A 1 97 ? 34.866 22.638 1.704 1.00 5.88 97 THR A C 1
ATOM 1542 O O . THR A 1 97 ? 33.785 22.082 1.499 1.00 5.50 97 THR A O 1
ATOM 1553 N N . TYR A 1 98 ? 34.966 23.806 2.328 1.00 5.89 98 TYR A N 1
ATOM 1554 C CA . TYR A 1 98 ? 33.784 24.538 2.762 1.00 4.91 98 TYR A CA 1
ATOM 1555 C C . TYR A 1 98 ? 32.876 24.829 1.549 1.00 5.62 98 TYR A C 1
ATOM 1556 O O . TYR A 1 98 ? 31.675 24.564 1.589 1.00 5.43 98 TYR A O 1
ATOM 1574 N N . GLU A 1 99 ? 33.459 25.322 0.456 1.00 5.19 99 GLU A N 1
ATOM 1575 C CA . GLU A 1 99 ? 32.637 25.624 -0.705 1.00 6.18 99 GLU A CA 1
ATOM 1576 C C . GLU A 1 99 ? 31.973 24.3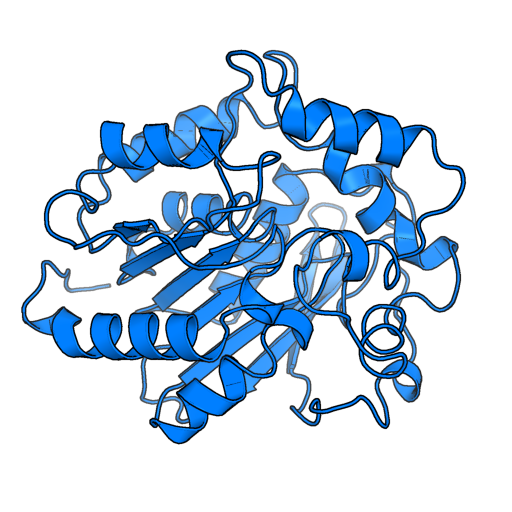65 -1.287 1.00 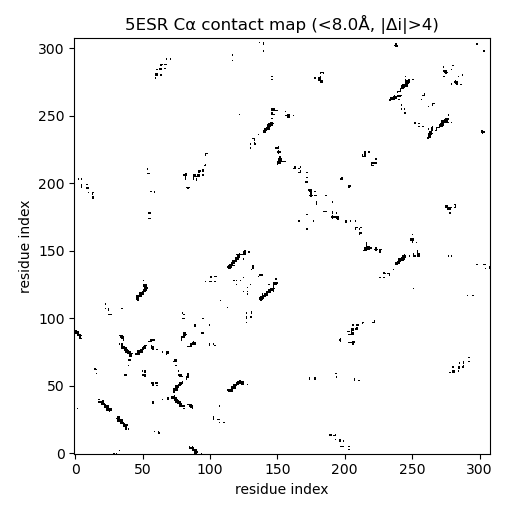6.98 99 GLU A C 1
ATOM 1577 O O . GLU A 1 99 ? 30.837 24.439 -1.765 1.00 6.20 99 GLU A O 1
ATOM 1589 N N . ARG A 1 100 ? 32.666 23.220 -1.243 1.00 5.22 100 ARG A N 1
ATOM 1590 C CA . ARG A 1 100 ? 32.071 21.981 -1.743 1.00 6.38 100 ARG A CA 1
ATOM 1591 C C . ARG A 1 100 ? 30.849 21.594 -0.894 1.00 4.78 100 ARG A C 1
ATOM 1592 O O . ARG A 1 100 ? 29.790 21.266 -1.429 1.00 6.06 100 ARG A O 1
ATOM 1613 N N . HIS A 1 101 ? 30.970 21.662 0.426 1.00 5.24 101 HIS A N 1
ATOM 1614 C CA . HIS A 1 101 ? 29.842 21.384 1.292 1.00 4.23 101 HIS A CA 1
ATOM 1615 C C . HIS A 1 101 ? 28.655 22.295 0.974 1.00 4.88 101 HIS A C 1
ATOM 1616 O O . HIS A 1 101 ? 27.511 21.859 0.957 1.00 5.77 101 HIS A O 1
ATOM 1630 N N . VAL A 1 102 ? 28.923 23.574 0.757 1.00 4.17 102 VAL A N 1
ATOM 1631 C CA . VAL A 1 102 ? 27.854 24.507 0.430 1.00 5.23 102 VAL A CA 1
ATOM 1632 C C . VAL A 1 102 ? 27.207 24.134 -0.908 1.00 4.75 102 VAL A C 1
ATOM 1633 O O . VAL A 1 102 ? 25.974 24.138 -1.032 1.00 6.61 102 VAL A O 1
ATOM 1646 N N . ALA A 1 103 ? 28.023 23.785 -1.896 1.00 4.93 103 ALA A N 1
ATOM 1647 C CA . ALA A 1 103 ? 27.497 23.391 -3.198 1.00 5.85 103 ALA A CA 1
ATOM 1648 C C . ALA A 1 103 ? 26.671 22.112 -3.088 1.00 6.59 103 ALA A C 1
ATOM 1649 O O . ALA A 1 103 ? 25.599 22.020 -3.691 1.00 6.36 103 ALA A O 1
ATOM 1656 N N . TRP A 1 104 ? 27.176 21.133 -2.348 1.00 5.60 104 TRP A N 1
ATOM 1657 C CA . TRP A 1 104 ? 26.444 19.887 -2.171 1.00 5.26 104 TRP A CA 1
ATOM 1658 C C . TRP A 1 104 ? 25.093 20.125 -1.515 1.00 5.12 104 TRP A C 1
ATOM 1659 O O . TRP A 1 104 ? 24.074 19.615 -1.963 1.00 5.52 104 TRP A O 1
ATOM 1680 N N . MET A 1 105 ? 25.079 20.886 -0.425 1.00 4.98 105 MET A N 1
ATOM 1681 C CA . MET A 1 105 ? 23.830 21.103 0.298 1.00 4.68 105 MET A CA 1
ATOM 1682 C C . MET A 1 105 ? 22.902 22.071 -0.435 1.00 5.68 105 MET A C 1
ATOM 1683 O O . MET A 1 105 ? 21.681 21.999 -0.269 1.00 5.87 105 MET A O 1
ATOM 1697 N N . SER A 1 106 ? 23.466 22.952 -1.251 1.00 4.99 106 SER A N 1
ATOM 1698 C CA . SER A 1 106 ? 22.638 23.820 -2.105 1.00 6.88 106 SER A CA 1
ATOM 1699 C C . SER A 1 106 ? 21.879 22.992 -3.137 1.00 6.94 106 SER A C 1
ATOM 1700 O O . SER A 1 106 ? 20.682 23.179 -3.348 1.00 6.46 106 SER A O 1
ATOM 1708 N N . ALA A 1 107 ? 22.575 22.060 -3.774 1.00 6.66 107 ALA A N 1
ATOM 1709 C CA . ALA A 1 107 ? 21.939 21.125 -4.697 1.00 6.85 107 ALA A CA 1
ATOM 1710 C C . ALA A 1 107 ? 20.867 20.306 -3.985 1.00 6.40 107 ALA A C 1
ATOM 1711 O O . ALA A 1 107 ? 19.766 20.138 -4.496 1.00 7.76 107 ALA A O 1
ATOM 1718 N N . TRP A 1 108 ? 21.190 19.811 -2.791 1.00 5.27 108 TRP A N 1
ATOM 1719 C CA . TRP A 1 108 ? 20.222 19.057 -2.013 1.00 5.48 108 TRP A CA 1
ATOM 1720 C C . TRP A 1 108 ? 18.978 19.886 -1.748 1.00 7.60 108 TRP A C 1
ATOM 1721 O O . TRP A 1 108 ? 17.865 19.395 -1.894 1.00 6.12 108 TRP A O 1
ATOM 1742 N N . LEU A 1 109 ? 19.166 21.142 -1.363 1.00 5.51 109 LEU A N 1
ATOM 1743 C CA . LEU A 1 109 ? 18.047 21.988 -0.996 1.00 6.81 109 LEU A CA 1
ATOM 1744 C C . LEU A 1 109 ? 17.158 22.272 -2.196 1.00 8.10 109 LEU A C 1
ATOM 1745 O O . LEU A 1 109 ? 15.923 22.207 -2.112 1.00 8.70 109 LEU A O 1
ATOM 1761 N N . GLU A 1 110 ? 17.779 22.592 -3.318 1.00 7.29 110 GLU A N 1
ATOM 1762 C CA . GLU A 1 110 ? 17.021 22.899 -4.533 1.00 9.08 110 GLU A CA 1
ATOM 1763 C C . GLU A 1 110 ? 16.321 21.674 -5.105 1.00 6.92 110 GLU A C 1
ATOM 1764 O O . GLU A 1 110 ? 15.177 21.755 -5.572 1.00 9.69 110 GLU A O 1
ATOM 1776 N N . GLN A 1 111 ? 16.991 20.532 -5.074 1.00 8.38 111 GLN A N 1
ATOM 1777 C CA . GLN A 1 111 ? 16.426 19.318 -5.652 1.00 9.13 111 GLN A CA 1
AT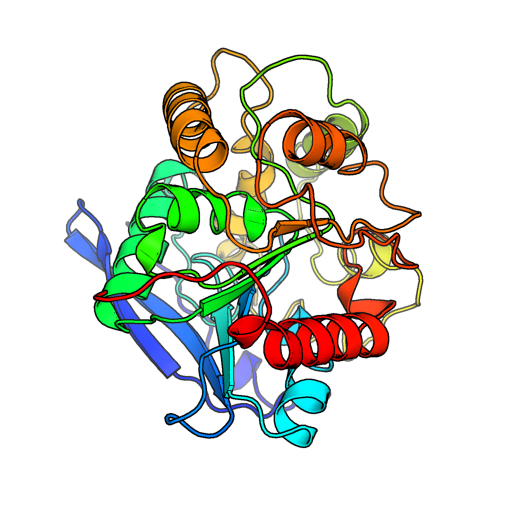OM 1778 C C . GLN A 1 111 ? 15.254 18.803 -4.840 1.00 10.89 111 GLN A C 1
ATOM 1779 O O . GLN A 1 111 ? 14.321 18.232 -5.392 1.00 13.76 111 GLN A O 1
ATOM 1793 N N . ASN A 1 112 ? 15.281 19.027 -3.535 1.00 7.87 112 ASN A N 1
ATOM 1794 C CA . ASN A 1 112 ? 14.154 18.669 -2.700 1.00 7.63 112 ASN A CA 1
ATOM 1795 C C . ASN A 1 112 ? 13.131 19.796 -2.625 1.00 11.21 112 ASN A C 1
ATOM 1796 O O . ASN A 1 112 ? 12.085 19.620 -2.017 1.00 13.49 112 ASN A O 1
ATOM 1807 N N . ASP A 1 113 ? 13.463 20.932 -3.244 1.00 9.81 113 ASP A N 1
ATOM 1808 C CA . ASP A 1 113 ? 12.637 22.147 -3.332 1.00 10.48 113 ASP A CA 1
ATOM 1809 C C . ASP A 1 113 ? 11.988 22.529 -2.014 1.00 12.96 113 ASP A C 1
ATOM 1810 O O . ASP A 1 113 ? 10.779 22.778 -1.925 1.00 14.47 113 ASP A O 1
ATOM 1819 N N . LEU A 1 114 ? 12.810 22.594 -0.984 1.00 9.37 114 LEU A N 1
ATOM 1820 C CA . LEU A 1 114 ? 12.334 23.004 0.321 1.00 7.81 114 LEU A CA 1
ATOM 1821 C C . LEU A 1 114 ? 12.138 24.511 0.372 1.00 8.27 114 LEU A C 1
ATOM 1822 O O . LEU A 1 114 ? 13.022 25.255 -0.039 1.00 8.84 114 LEU A O 1
ATOM 1838 N N . LYS A 1 115 ? 10.982 24.921 0.879 1.00 9.38 115 LYS A N 1
ATOM 1839 C CA . LYS A 1 115 ? 10.575 26.323 0.962 1.00 9.24 115 LYS A CA 1
ATOM 1840 C C . LYS A 1 115 ? 9.815 26.538 2.272 1.00 8.22 115 LYS A C 1
ATOM 1841 O O . LYS A 1 115 ? 9.414 25.573 2.923 1.00 8.56 115 LYS A O 1
ATOM 1860 N N . ASP A 1 116 ? 9.606 27.791 2.653 1.00 6.40 116 ASP A N 1
ATOM 1861 C CA . ASP A 1 116 ? 8.901 28.134 3.890 1.00 6.37 116 ASP A CA 1
ATOM 1862 C C . ASP A 1 116 ? 9.600 27.503 5.102 1.00 8.06 116 ASP A C 1
ATOM 1863 O O . ASP A 1 116 ? 8.967 27.103 6.081 1.00 7.70 116 ASP A O 1
ATOM 1872 N N . ILE A 1 117 ? 10.923 27.453 5.035 1.00 5.89 117 ILE A N 1
ATOM 1873 C CA . ILE A 1 117 ? 11.716 26.702 5.995 1.00 5.65 117 ILE A CA 1
ATOM 1874 C C . ILE A 1 117 ? 11.892 27.431 7.322 1.00 5.47 117 ILE A C 1
ATOM 1875 O O . ILE A 1 117 ? 12.160 28.634 7.351 1.00 6.19 117 ILE A O 1
ATOM 1891 N N . VAL A 1 118 ? 11.763 26.717 8.435 1.00 4.47 118 VAL A N 1
ATOM 1892 C CA . VAL A 1 118 ? 12.246 27.208 9.720 1.00 5.23 118 VAL A CA 1
ATOM 1893 C C . VAL A 1 118 ? 13.508 26.402 10.040 1.00 4.98 118 VAL A C 1
ATOM 1894 O O . VAL A 1 118 ? 13.430 25.190 10.266 1.00 6.10 118 VAL A O 1
ATOM 1907 N N . LEU A 1 119 ? 14.658 27.073 10.005 1.00 4.94 119 LEU A N 1
ATOM 1908 C CA . LEU A 1 119 ? 15.954 26.420 10.151 1.00 5.08 119 LEU A CA 1
ATOM 1909 C C . LEU A 1 119 ? 16.429 26.475 11.600 1.00 6.89 119 LEU A C 1
ATOM 1910 O O . LEU A 1 119 ? 16.372 27.530 12.219 1.00 6.80 119 LEU A O 1
ATOM 1926 N N . PHE A 1 120 ? 16.894 25.341 12.125 1.00 4.48 120 PHE A N 1
ATOM 1927 C CA . PHE A 1 120 ? 17.666 25.294 13.364 1.00 4.41 120 PHE A CA 1
ATOM 1928 C C . PHE A 1 120 ? 19.029 24.722 13.003 1.00 5.14 120 PHE A C 1
ATOM 1929 O O . PHE A 1 120 ? 19.122 23.613 12.449 1.00 5.68 120 PHE A O 1
ATOM 1946 N N . CYS A 1 121 ? 20.080 25.466 13.286 1.00 5.04 121 CYS A N 1
ATOM 1947 C CA . CYS A 1 121 ? 21.417 25.050 12.885 1.00 5.25 121 CYS A CA 1
ATOM 1948 C C . CYS A 1 121 ? 22.425 25.212 14.005 1.00 6.39 121 CYS A C 1
ATOM 1949 O O . CYS A 1 121 ? 22.336 26.125 14.807 1.00 7.70 121 CYS A O 1
ATOM 1957 N N . GLN A 1 122 ? 23.385 24.300 14.029 1.00 5.91 122 GLN A N 1
ATOM 1958 C CA . GLN A 1 122 ? 24.384 24.231 15.086 1.00 6.28 122 GLN A CA 1
ATOM 1959 C C . GLN A 1 122 ? 25.731 23.798 14.486 1.00 7.66 122 GLN A C 1
ATOM 1960 O O . GLN A 1 122 ? 25.747 22.977 13.586 1.00 7.27 122 GLN A O 1
ATOM 1974 N N . ASP A 1 123 ? 26.839 24.343 15.005 1.00 8.75 123 ASP A N 1
ATOM 1975 C CA . ASP A 1 123 ? 28.204 24.070 14.484 1.00 8.58 123 ASP A CA 1
ATOM 1976 C C . ASP A 1 123 ? 28.271 24.183 12.956 1.00 7.46 123 ASP A C 1
ATOM 1977 O O . ASP A 1 123 ? 27.785 25.162 12.387 1.00 6.80 123 ASP A O 1
ATOM 1986 N N . TRP A 1 124 ? 28.864 23.209 12.268 1.00 5.47 124 TRP A N 1
ATOM 1987 C CA . TRP A 1 124 ? 28.933 23.257 10.819 1.00 5.46 124 TRP A CA 1
ATOM 1988 C C . TRP A 1 124 ? 27.565 23.231 10.161 1.00 5.43 124 TRP A C 1
ATOM 1989 O O . TRP A 1 124 ? 27.417 23.610 9.003 1.00 5.60 124 TRP A O 1
ATOM 2010 N N . GLY A 1 125 ? 26.543 22.783 10.884 1.00 4.94 125 GLY A N 1
ATOM 2011 C CA . GLY A 1 125 ? 25.195 22.882 10.364 1.00 6.19 125 GLY A CA 1
ATOM 2012 C C . GLY A 1 125 ? 24.831 24.327 10.084 1.00 4.46 125 GLY A C 1
ATOM 2013 O O . GLY A 1 125 ? 24.102 24.592 9.117 1.00 6.17 125 GLY A O 1
ATOM 2017 N N . GLY A 1 126 ? 25.318 25.232 10.928 1.00 5.48 126 GLY A N 1
ATOM 2018 C CA . GLY A 1 126 ? 25.173 26.657 10.697 1.00 4.78 126 GLY A CA 1
ATOM 2019 C C . GLY A 1 126 ? 26.194 27.246 9.734 1.00 5.28 126 GLY A C 1
ATOM 2020 O O . GLY A 1 126 ? 25.826 28.089 8.905 1.00 5.79 126 GLY A O 1
ATOM 2024 N N . LEU A 1 127 ? 27.464 26.835 9.793 1.00 4.41 127 LEU A N 1
ATOM 2025 C CA . LEU A 1 127 ? 28.415 27.356 8.808 1.00 4.71 127 LEU A CA 1
ATOM 2026 C C . LEU A 1 127 ? 27.934 27.090 7.391 1.00 5.46 127 LEU A C 1
ATOM 2027 O O . LEU A 1 127 ? 28.138 27.914 6.491 1.00 5.85 127 LEU A O 1
ATOM 2043 N N . ILE A 1 128 ? 27.307 25.936 7.181 1.00 4.58 128 ILE A N 1
ATOM 2044 C CA A ILE A 1 128 ? 26.764 25.596 5.877 0.71 4.63 128 ILE A CA 1
ATOM 2045 C CA B ILE A 1 128 ? 26.746 25.580 5.882 0.29 4.75 128 ILE A CA 1
ATOM 2046 C C . ILE A 1 128 ? 25.327 26.121 5.739 1.00 4.94 128 ILE A C 1
ATOM 2047 O O . ILE A 1 128 ? 24.989 26.737 4.739 1.00 5.15 128 ILE A O 1
ATOM 2078 N N . GLY A 1 129 ? 24.479 25.906 6.741 1.00 4.22 129 GLY A N 1
ATOM 2079 C CA . GLY A 1 129 ? 23.084 26.334 6.691 1.00 5.57 129 GLY A CA 1
ATOM 2080 C C . GLY A 1 129 ? 22.909 27.823 6.464 1.00 4.50 129 GLY A C 1
ATOM 2081 O O . GLY A 1 129 ? 22.046 28.238 5.702 1.00 5.07 129 GLY A O 1
ATOM 2085 N N . LEU A 1 130 ? 23.740 28.631 7.112 1.00 4.59 130 LEU A N 1
ATOM 2086 C CA . LEU A 1 130 ? 23.668 30.090 6.929 1.00 3.64 130 LEU A CA 1
ATOM 2087 C C . LEU A 1 130 ? 24.115 30.501 5.537 1.00 4.65 130 LEU A C 1
ATOM 2088 O O . LEU A 1 130 ? 23.649 31.531 5.014 1.00 4.82 130 LEU A O 1
ATOM 2104 N N . ARG A 1 131 ? 24.993 29.727 4.907 1.00 5.36 131 ARG A N 1
ATOM 2105 C CA . ARG A 1 131 ? 25.317 29.978 3.504 1.00 4.23 131 ARG A CA 1
ATOM 2106 C C . ARG A 1 131 ? 24.112 29.641 2.622 1.00 4.52 131 ARG A C 1
ATOM 2107 O O . ARG A 1 131 ? 23.890 30.294 1.605 1.00 5.22 131 ARG A O 1
ATOM 2128 N N . LEU A 1 132 ? 23.324 28.636 2.987 1.00 4.65 132 LEU A N 1
ATOM 2129 C CA . LEU A 1 132 ? 22.079 28.371 2.256 1.00 4.39 132 LEU A CA 1
ATOM 2130 C C . LEU A 1 132 ? 21.099 29.531 2.409 1.00 4.95 132 LEU A C 1
ATOM 2131 O O . LEU A 1 132 ? 20.459 29.919 1.449 1.00 5.54 132 LEU A O 1
ATOM 2147 N N . VAL A 1 133 ? 21.004 30.097 3.613 1.00 4.93 133 VAL A N 1
ATOM 2148 C CA . VAL A 1 133 ? 20.125 31.247 3.829 1.00 4.71 133 VAL A CA 1
ATOM 2149 C C . VAL A 1 133 ? 20.604 32.408 2.969 1.00 5.47 133 VAL A C 1
ATOM 2150 O O . VAL A 1 133 ? 19.797 33.066 2.322 1.00 5.14 133 VAL A O 1
ATOM 2163 N N . ALA A 1 134 ? 21.908 32.659 2.925 1.00 3.88 134 ALA A N 1
ATOM 2164 C CA . ALA A 1 134 ? 22.425 33.774 2.133 1.00 5.24 134 ALA A CA 1
ATOM 2165 C C . ALA A 1 134 ? 22.286 33.555 0.623 1.00 5.26 134 ALA A C 1
ATOM 2166 O O . ALA A 1 134 ? 22.146 34.518 -0.123 1.00 6.25 134 ALA A O 1
ATOM 2173 N N . ALA A 1 135 ? 22.313 32.309 0.180 1.00 5.12 135 ALA A N 1
ATOM 2174 C CA . ALA A 1 135 ? 22.152 32.008 -1.236 1.00 4.84 135 ALA A CA 1
ATOM 2175 C C . ALA A 1 135 ? 20.698 32.016 -1.670 1.00 5.99 135 ALA A C 1
ATOM 2176 O O . ALA A 1 135 ? 20.398 32.397 -2.794 1.00 7.32 135 ALA A O 1
ATOM 2183 N N . PHE A 1 136 ? 19.805 31.604 -0.768 1.00 4.33 136 PHE A N 1
ATOM 2184 C CA . PHE A 1 136 ? 18.399 31.378 -1.083 1.00 4.08 136 PHE A CA 1
ATOM 2185 C C . PHE A 1 136 ? 17.522 31.947 0.038 1.00 5.34 136 PHE A C 1
ATOM 2186 O O . PHE A 1 136 ? 16.710 31.234 0.630 1.00 4.97 136 PHE A O 1
ATOM 2203 N N . PRO A 1 137 ? 17.639 33.251 0.323 1.00 4.31 137 PRO A N 1
ATOM 2204 C CA . PRO A 1 137 ? 16.980 33.763 1.533 1.00 3.97 137 PRO A CA 1
ATOM 2205 C C . PRO A 1 137 ? 15.458 33.631 1.497 1.00 4.91 137 PRO A C 1
ATOM 2206 O O . PRO A 1 137 ? 14.838 33.451 2.535 1.00 5.59 137 PRO A O 1
ATOM 2217 N N . GLU A 1 138 ? 14.853 33.716 0.322 1.00 4.59 138 GLU A N 1
ATOM 2218 C CA . GLU A 1 138 ? 13.406 33.604 0.262 1.00 4.86 138 GLU A CA 1
ATOM 2219 C C . GLU A 1 138 ? 12.883 32.193 0.546 1.00 5.51 138 GLU A C 1
ATOM 2220 O O . GLU A 1 138 ? 11.682 32.016 0.764 1.00 8.21 138 GLU A O 1
ATOM 2232 N N . ARG A 1 139 ? 13.756 31.186 0.577 1.00 5.45 139 ARG A N 1
ATOM 2233 C CA . ARG A 1 139 ? 13.328 29.850 0.980 1.00 5.35 139 ARG A CA 1
ATOM 2234 C C . ARG A 1 139 ? 13.129 29.717 2.492 1.00 5.50 139 ARG A C 1
ATOM 2235 O O . ARG A 1 139 ? 12.553 28.712 2.939 1.00 5.63 139 ARG A O 1
ATOM 2256 N N . PHE A 1 140 ? 13.589 30.695 3.260 1.00 5.40 140 PHE A N 1
ATOM 2257 C CA . PHE A 1 140 ? 13.617 30.615 4.723 1.00 5.29 140 PHE A CA 1
ATOM 2258 C C . PHE A 1 140 ? 12.644 31.584 5.364 1.00 6.04 140 PHE A C 1
ATOM 2259 O O . PHE A 1 140 ? 12.736 32.792 5.151 1.00 9.25 140 PHE A O 1
ATOM 2276 N N . SER A 1 141 ? 11.726 31.048 6.152 1.00 4.85 141 SER A N 1
ATOM 2277 C CA . SER A 1 141 ? 10.768 31.851 6.904 1.00 5.86 141 SER A CA 1
ATOM 2278 C C . SER A 1 141 ? 11.306 32.313 8.248 1.00 5.83 141 SER A C 1
ATOM 2279 O O . SER A 1 141 ? 10.885 33.364 8.760 1.00 6.55 141 SER A O 1
ATOM 2287 N N . ALA A 1 142 ? 12.218 31.534 8.830 1.00 5.73 142 ALA A N 1
ATOM 2288 C CA . ALA A 1 142 ? 12.829 31.900 10.121 1.00 4.85 142 ALA A CA 1
ATOM 2289 C C . ALA A 1 142 ? 14.089 31.086 10.300 1.00 6.62 142 ALA A C 1
ATOM 2290 O O . ALA A 1 142 ? 14.213 30.007 9.717 1.00 4.94 142 ALA A O 1
ATOM 2297 N N . VAL A 1 143 ? 15.004 31.596 11.119 1.00 5.16 143 VAL A N 1
ATOM 2298 C CA . VAL A 1 143 ? 16.273 30.945 11.411 1.00 5.37 143 VAL A CA 1
ATOM 2299 C C . VAL A 1 143 ? 16.551 31.006 12.893 1.00 6.67 143 VAL A C 1
ATOM 2300 O O . VAL A 1 143 ? 16.298 32.021 13.545 1.00 7.16 143 VAL A O 1
ATOM 2313 N N . VAL A 1 144 ? 17.023 29.889 13.422 1.00 5.62 144 VAL A N 1
ATOM 2314 C CA . VAL A 1 144 ? 17.521 29.813 14.774 1.00 4.57 144 VAL A CA 1
ATOM 2315 C C . VAL A 1 144 ? 18.956 29.319 14.712 1.00 4.78 144 VAL A C 1
ATOM 2316 O O . VAL A 1 144 ? 19.223 28.274 14.099 1.00 5.33 144 VAL A O 1
ATOM 2329 N N . VAL A 1 145 ? 19.869 30.066 15.333 1.00 5.59 145 VAL A N 1
ATOM 2330 C CA . VAL A 1 145 ? 21.284 29.701 15.382 1.00 5.49 145 VAL A CA 1
ATOM 2331 C C . VAL A 1 145 ? 21.649 29.350 16.802 1.00 5.22 145 VAL A C 1
ATOM 2332 O O . VAL A 1 145 ? 21.275 30.042 17.745 1.00 6.97 145 VAL A O 1
ATOM 2345 N N . SER A 1 146 ? 22.395 28.257 16.953 1.00 5.29 146 SER A N 1
ATOM 2346 C CA . SER A 1 146 ? 22.837 27.808 18.273 1.00 5.78 146 SER A CA 1
ATOM 2347 C C . SER A 1 146 ? 24.246 27.257 18.167 1.00 6.83 146 SER A C 1
ATOM 2348 O O . SER A 1 146 ? 24.489 26.338 17.395 1.00 6.40 146 SER A O 1
ATOM 2356 N N . ASN A 1 147 ? 25.173 27.787 18.961 1.00 5.81 147 ASN A N 1
ATOM 2357 C CA . ASN A 1 147 ? 26.518 27.232 19.038 1.00 5.38 147 ASN A CA 1
ATOM 2358 C C . ASN A 1 147 ? 27.117 27.057 17.654 1.00 5.59 147 ASN A C 1
ATOM 2359 O O . ASN A 1 147 ? 27.505 25.957 17.251 1.00 6.31 147 ASN A O 1
ATOM 2370 N N . THR A 1 148 ? 27.161 28.166 16.927 1.00 6.13 148 THR A N 1
ATOM 2371 C CA . THR A 1 148 ? 27.595 28.168 15.550 1.00 5.20 148 THR A CA 1
ATOM 2372 C C . THR A 1 148 ? 28.157 29.559 15.239 1.00 6.81 148 THR A C 1
ATOM 2373 O O . THR A 1 148 ? 28.350 30.392 16.132 1.00 9.48 148 THR A O 1
ATOM 2384 N N . GLY A 1 149 ? 28.399 29.809 13.964 1.00 7.06 149 GLY A N 1
ATOM 2385 C CA . GLY A 1 149 ? 28.944 31.078 13.530 1.00 7.73 149 GLY A CA 1
ATOM 2386 C C . GLY A 1 149 ? 29.017 31.104 12.028 1.00 6.82 149 GLY A C 1
ATOM 2387 O O . GLY A 1 149 ? 28.626 30.153 11.355 1.00 8.25 149 GLY A O 1
ATOM 2391 N N . LEU A 1 150 ? 29.529 32.215 11.501 1.00 8.38 150 LEU A N 1
ATOM 2392 C CA . LEU A 1 150 ? 29.824 32.332 10.085 1.00 6.20 150 LEU A CA 1
ATOM 2393 C C . LEU A 1 150 ? 31.163 33.076 10.004 1.00 6.19 150 LEU A C 1
ATOM 2394 O O . LEU A 1 150 ? 31.220 34.305 9.824 1.00 7.26 150 LEU A O 1
ATOM 2410 N N . PRO A 1 151 ? 32.272 32.346 10.217 1.00 6.06 151 PRO A N 1
ATOM 2411 C CA . PRO A 1 151 ? 33.547 33.034 10.424 1.00 6.92 151 PRO A CA 1
ATOM 2412 C C . PRO A 1 151 ? 34.057 33.720 9.175 1.00 6.72 151 PRO A C 1
ATOM 2413 O O . PRO A 1 151 ? 33.816 33.253 8.051 1.00 7.30 151 PRO A O 1
ATOM 2424 N N . ILE A 1 152 ? 34.801 34.793 9.397 1.00 8.02 152 ILE A N 1
ATOM 2425 C CA . ILE A 1 152 ? 35.351 35.613 8.326 1.00 7.56 152 ILE A CA 1
ATOM 2426 C C . ILE A 1 152 ? 36.846 35.879 8.550 1.00 10.03 152 ILE A C 1
ATOM 2427 O O . ILE A 1 152 ? 37.396 36.866 8.055 1.00 10.54 152 ILE A O 1
ATOM 2443 N N . GLY A 1 153 ? 37.506 34.986 9.288 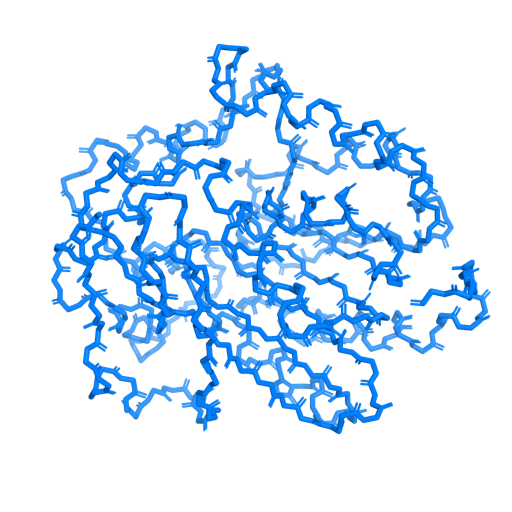1.00 10.74 153 GLY A N 1
ATOM 2444 C CA . GLY A 1 153 ? 38.947 35.060 9.460 1.00 12.79 153 GLY A CA 1
ATOM 2445 C C . GLY A 1 153 ? 39.444 36.118 10.427 1.00 15.69 153 GLY A C 1
ATOM 2446 O O . GLY A 1 153 ? 40.655 36.368 10.478 1.00 20.19 153 GLY A O 1
ATOM 2450 N N . VAL A 1 154 ? 38.536 36.705 11.204 1.00 15.38 154 VAL A N 1
ATOM 2451 C CA . VAL A 1 154 ? 38.830 37.875 12.049 1.00 22.66 154 VAL A CA 1
ATOM 2452 C C . VAL A 1 154 ? 38.882 37.576 13.539 1.00 26.78 154 VAL A C 1
ATOM 2453 O O . VAL A 1 154 ? 38.056 36.853 14.069 1.00 31.95 154 VAL A O 1
ATOM 2466 N N . GLY A 1 155 ? 39.850 38.196 14.208 1.00 35.59 155 GLY A N 1
ATOM 2467 C CA . GLY A 1 155 ? 39.981 38.088 15.647 1.00 32.71 155 GLY A CA 1
ATOM 2468 C C . GLY A 1 155 ? 40.637 36.789 16.054 1.00 33.19 155 GLY A C 1
ATOM 2469 O O . GLY A 1 155 ? 41.210 36.077 15.224 1.00 35.48 155 GLY A O 1
ATOM 2473 N N . LYS A 1 156 ? 40.570 36.501 17.348 1.00 41.28 156 LYS A N 1
ATOM 2474 C CA . LYS A 1 156 ? 41.046 35.233 17.876 1.00 37.84 156 LYS A CA 1
ATOM 2475 C C . LYS A 1 156 ? 39.841 34.403 18.288 1.00 38.91 156 LYS A C 1
ATOM 2476 O O . LYS A 1 156 ? 38.806 34.928 18.701 1.00 41.22 156 LYS A O 1
ATOM 2495 N N . SER A 1 157 ? 39.996 33.098 18.150 1.00 26.11 157 SER A N 1
ATOM 2496 C CA . SER A 1 157 ? 38.985 32.144 18.527 1.00 23.28 157 SER A CA 1
ATOM 2497 C C . SER A 1 157 ? 39.735 31.012 19.211 1.00 17.50 157 SER A C 1
ATOM 2498 O O . SER A 1 157 ? 39.857 29.901 18.664 1.00 14.31 157 SER A O 1
ATOM 2506 N N . GLU A 1 158 ? 40.253 31.304 20.401 1.00 15.09 158 GLU A N 1
ATOM 2507 C CA . GLU A 1 158 ? 41.130 30.375 21.100 1.00 13.04 158 GLU A CA 1
ATOM 2508 C C . GLU A 1 158 ? 40.396 29.137 21.612 1.00 10.54 158 GLU A C 1
ATOM 2509 O O . GLU A 1 158 ? 40.976 28.057 21.647 1.00 11.69 158 GLU A O 1
ATOM 2521 N N . GLY A 1 159 ? 39.109 29.270 21.938 1.00 12.48 159 GLY A N 1
ATOM 2522 C CA . GLY A 1 159 ? 38.332 28.113 22.340 1.00 12.99 159 GLY A CA 1
ATOM 2523 C C . GLY A 1 159 ? 38.295 27.115 21.190 1.00 10.46 159 GLY A C 1
ATOM 2524 O O . GLY A 1 159 ? 38.588 25.924 21.320 1.00 10.76 159 GLY A O 1
ATOM 2528 N N . PHE A 1 160 ? 37.950 27.620 20.020 1.00 9.15 160 PHE A N 1
ATOM 2529 C CA . PHE A 1 160 ? 37.904 26.755 18.864 1.00 8.71 160 PHE A CA 1
ATOM 2530 C C . PHE A 1 160 ? 39.296 26.236 18.501 1.00 9.29 160 PHE A C 1
ATOM 2531 O O . PHE A 1 160 ? 39.471 25.049 18.186 1.00 9.80 160 PHE A O 1
ATOM 2548 N N . GLU A 1 161 ? 40.297 27.106 18.564 1.00 9.44 161 GLU A N 1
ATOM 2549 C CA . GLU A 1 161 ? 41.644 26.676 18.201 1.00 9.01 161 GLU A CA 1
ATOM 2550 C C . GLU A 1 161 ? 42.156 25.535 19.088 1.00 9.21 161 GLU A C 1
ATOM 2551 O O . GLU A 1 161 ? 42.914 24.679 18.633 1.00 10.13 161 GLU A O 1
ATOM 2563 N N . ALA A 1 162 ? 41.772 25.522 20.362 1.00 9.98 162 ALA A N 1
ATOM 2564 C CA . ALA A 1 162 ? 42.156 24.424 21.241 1.00 12.41 162 ALA A CA 1
ATOM 2565 C C . ALA A 1 162 ? 41.623 23.088 20.706 1.00 11.54 162 ALA A C 1
ATOM 2566 O O . ALA A 1 162 ? 42.341 22.075 20.683 1.00 10.76 162 ALA A O 1
ATOM 2573 N N . TRP A 1 163 ? 40.382 23.095 20.249 1.00 9.24 163 TRP A N 1
ATOM 2574 C CA . TRP A 1 163 ? 39.778 21.912 19.639 1.00 8.82 163 TRP A CA 1
ATOM 2575 C C . TRP A 1 163 ? 40.464 21.611 18.310 1.00 9.98 163 TRP A C 1
ATOM 2576 O O . TRP A 1 163 ? 40.782 20.454 18.012 1.00 8.40 163 TRP A O 1
ATOM 2597 N N . LEU A 1 164 ? 40.725 22.648 17.517 1.00 9.76 164 LEU A N 1
ATOM 2598 C CA . LEU A 1 164 ? 41.384 22.447 16.228 1.00 8.34 164 LEU A CA 1
ATOM 2599 C C . LEU A 1 164 ? 42.692 21.703 16.387 1.00 8.94 164 LEU A C 1
ATOM 2600 O O . LEU A 1 164 ? 42.921 20.694 15.724 1.00 9.41 164 LEU A O 1
ATOM 2616 N N . ASN A 1 165 ? 43.553 22.194 17.267 1.00 8.55 165 ASN A N 1
ATOM 2617 C CA . ASN A 1 165 ? 44.864 21.600 17.413 1.00 9.05 165 ASN A CA 1
ATOM 2618 C C . ASN A 1 165 ? 44.766 20.174 17.915 1.00 10.33 165 ASN A C 1
ATOM 2619 O O . ASN A 1 165 ? 45.446 19.290 17.405 1.00 10.27 165 ASN A O 1
ATOM 2630 N N . PHE A 1 166 ? 43.886 19.919 18.875 1.00 10.50 166 PHE A N 1
ATOM 2631 C CA . PHE A 1 166 ? 43.681 18.545 19.305 1.00 8.85 166 PHE A CA 1
ATOM 2632 C C . PHE A 1 166 ? 43.241 17.651 18.142 1.00 9.57 166 PHE A C 1
ATOM 2633 O O . PHE A 1 166 ? 43.753 16.527 17.968 1.00 11.83 166 PHE A O 1
ATOM 2650 N N . SER A 1 167 ? 42.286 18.151 17.362 1.00 8.83 167 SER A N 1
ATOM 2651 C CA . SER A 1 167 ? 41.659 17.352 16.332 1.00 8.72 167 SER A CA 1
ATOM 2652 C C . SER A 1 167 ? 42.656 17.005 15.251 1.00 11.47 167 SER A C 1
ATOM 2653 O O . SER A 1 167 ? 42.487 15.994 14.558 1.00 14.73 167 SER A O 1
ATOM 2661 N N . GLN A 1 168 ? 43.680 17.832 15.087 1.00 9.47 168 GLN A N 1
ATOM 2662 C CA . GLN A 1 168 ? 44.687 17.579 14.069 1.00 10.68 168 GLN A CA 1
ATOM 2663 C C . GLN A 1 168 ? 45.865 16.770 14.583 1.00 14.31 168 GLN A C 1
ATOM 2664 O O . GLN A 1 168 ? 46.452 15.989 13.838 1.00 16.88 168 GLN A O 1
ATOM 2678 N N . ASN A 1 169 ? 46.210 16.940 15.857 1.00 10.91 169 ASN A N 1
ATOM 2679 C CA . ASN A 1 169 ? 47.290 16.174 16.451 1.00 9.89 169 ASN A CA 1
ATOM 2680 C C . ASN A 1 169 ? 46.918 14.715 16.692 1.00 9.88 169 ASN A C 1
ATOM 2681 O O . ASN A 1 169 ? 47.755 13.821 16.578 1.00 12.85 169 ASN A O 1
ATOM 2692 N N . THR A 1 170 ? 45.674 14.473 17.072 1.00 10.42 170 THR A N 1
ATOM 2693 C CA . THR A 1 170 ? 45.283 13.122 17.426 1.00 10.06 170 THR A CA 1
ATOM 2694 C C . THR A 1 170 ? 45.369 12.186 16.210 1.00 10.79 170 THR A C 1
ATOM 2695 O O . THR A 1 170 ? 44.967 12.554 15.122 1.00 14.19 170 THR A O 1
ATOM 2706 N N . PRO A 1 171 ? 45.920 10.985 16.392 1.00 8.60 171 PRO A N 1
ATOM 2707 C CA . PRO A 1 171 ? 45.994 10.052 15.251 1.00 11.97 171 PRO A CA 1
ATOM 2708 C C . PRO A 1 171 ? 44.657 9.412 14.891 1.00 14.83 171 PRO A C 1
ATOM 2709 O O . PRO A 1 171 ? 44.464 8.968 13.760 1.00 15.64 171 PRO A O 1
ATOM 2720 N N . GLU A 1 172 ? 43.746 9.358 15.848 1.00 13.99 172 GLU A N 1
ATOM 2721 C CA . GLU A 1 172 ? 42.427 8.787 15.634 1.00 16.17 172 GLU A CA 1
ATOM 2722 C C . GLU A 1 172 ? 41.378 9.675 16.296 1.00 12.84 172 GLU A C 1
ATOM 2723 O O . GLU A 1 172 ? 41.655 10.392 17.258 1.00 14.66 172 GLU A O 1
ATOM 2735 N N . LEU A 1 173 ? 40.173 9.622 15.756 1.00 10.95 173 LEU A N 1
ATOM 2736 C CA . LEU A 1 173 ? 39.092 10.461 16.225 1.00 10.07 173 LEU A CA 1
ATOM 2737 C C . LEU A 1 173 ? 37.967 9.577 16.742 1.00 12.52 173 LEU A C 1
ATOM 2738 O O . LEU A 1 173 ? 37.178 9.044 15.965 1.00 12.00 173 LEU A O 1
ATOM 2754 N N . PRO A 1 174 ? 37.881 9.407 18.066 1.00 8.73 174 PRO A N 1
ATOM 2755 C CA . PRO A 1 174 ? 36.841 8.533 18.626 1.00 8.93 174 PRO A CA 1
ATOM 2756 C C . PRO A 1 174 ? 35.540 9.307 18.748 1.00 9.41 174 PRO A C 1
ATOM 2757 O O . PRO A 1 174 ? 35.374 10.111 19.647 1.00 8.82 174 PRO A O 1
ATOM 2768 N N . VAL A 1 175 ? 34.628 9.078 17.818 1.00 8.74 175 VAL A N 1
ATOM 2769 C CA . VAL A 1 175 ? 33.510 9.974 17.637 1.00 5.71 175 VAL A CA 1
ATOM 2770 C C . VAL A 1 175 ? 32.530 9.958 18.818 1.00 7.51 175 VAL A C 1
ATOM 2771 O O . VAL A 1 175 ? 32.175 11.021 19.318 1.00 7.40 175 VAL A O 1
ATOM 2784 N N . GLY A 1 176 ? 32.100 8.790 19.289 1.00 7.76 176 GLY A N 1
ATOM 2785 C CA . GLY A 1 176 ? 31.204 8.740 20.442 1.00 8.46 176 GLY A CA 1
ATOM 2786 C C . GLY A 1 176 ? 31.806 9.420 21.663 1.00 7.54 176 GLY A C 1
ATOM 2787 O O . GLY A 1 176 ? 31.113 10.098 22.421 1.00 7.75 176 GLY A O 1
ATOM 2791 N N . PHE A 1 177 ? 33.112 9.267 21.835 1.00 7.36 177 PHE A N 1
ATOM 2792 C CA . PHE A 1 177 ? 33.844 9.879 22.942 1.00 7.36 177 PHE A CA 1
ATOM 2793 C C . PHE A 1 177 ? 33.834 11.402 22.842 1.00 8.02 177 PHE A C 1
ATOM 2794 O O . PHE A 1 177 ? 33.688 12.110 23.851 1.00 8.38 177 PHE A O 1
ATOM 2811 N N . ILE A 1 178 ? 33.980 11.916 21.626 1.00 6.48 178 ILE A N 1
ATOM 2812 C CA A ILE A 1 178 ? 33.908 13.352 21.398 0.37 6.36 178 ILE A CA 1
ATOM 2813 C CA B ILE A 1 178 ? 33.910 13.346 21.406 0.63 6.36 178 ILE A CA 1
ATOM 2814 C C . ILE A 1 178 ? 32.507 13.893 21.697 1.00 6.55 178 ILE A C 1
ATOM 2815 O O . ILE A 1 178 ? 32.357 14.923 22.355 1.00 7.40 178 ILE A O 1
ATOM 2846 N N . LEU A 1 179 ? 31.473 13.202 21.230 1.00 6.02 179 LEU A N 1
ATOM 2847 C CA . LEU A 1 179 ? 30.111 13.612 21.521 1.00 5.96 179 LEU A CA 1
ATOM 2848 C C . LEU A 1 179 ? 29.883 13.648 23.031 1.00 6.59 179 LEU A C 1
ATOM 2849 O O . LEU A 1 179 ? 29.278 14.577 23.554 1.00 6.47 179 LEU A O 1
ATOM 2865 N N . ASN A 1 180 ? 30.375 12.655 23.742 1.00 7.08 180 ASN A N 1
ATOM 2866 C CA . ASN A 1 180 ? 30.170 12.653 25.174 1.00 7.15 180 ASN A CA 1
ATOM 2867 C C . ASN A 1 180 ? 30.946 13.776 25.862 1.00 7.40 180 ASN A C 1
ATOM 2868 O O . ASN A 1 180 ? 30.488 14.344 26.834 1.00 7.72 180 ASN A O 1
ATOM 2879 N N . GLY A 1 181 ? 32.131 14.089 25.354 1.00 7.59 181 GLY A N 1
ATOM 2880 C CA . GLY A 1 181 ? 32.917 15.173 25.913 1.00 8.77 181 GLY A CA 1
ATOM 2881 C C . GLY A 1 181 ? 32.316 16.548 25.692 1.00 7.47 181 GLY A C 1
ATOM 2882 O O . GLY A 1 181 ? 32.622 17.490 26.415 1.00 8.66 181 GLY A O 1
ATOM 2886 N N . GLY A 1 182 ? 31.449 16.662 24.687 1.00 7.01 182 GLY A N 1
ATOM 2887 C CA . GLY A 1 182 ? 30.801 17.923 24.353 1.00 7.44 182 GLY A CA 1
ATOM 2888 C C . GLY A 1 182 ? 29.345 18.021 24.782 1.00 6.86 182 GLY A C 1
ATOM 2889 O O . GLY A 1 182 ? 28.603 18.880 24.289 1.00 6.95 182 GLY A O 1
ATOM 2893 N N . THR A 1 183 ? 28.955 17.169 25.731 1.00 7.17 183 THR A N 1
ATOM 2894 C CA . THR A 1 183 ? 27.586 17.159 26.270 1.00 7.30 183 THR A CA 1
ATOM 2895 C C . THR A 1 183 ? 27.656 17.112 27.773 1.00 7.91 183 THR A C 1
ATOM 2896 O O . THR A 1 183 ? 28.466 16.388 28.335 1.00 8.18 183 THR A O 1
ATOM 2907 N N . ALA A 1 184 ? 26.795 17.883 28.417 1.00 8.16 184 ALA A N 1
ATOM 2908 C CA . ALA A 1 184 ? 26.795 17.935 29.870 1.00 8.81 184 ALA A CA 1
ATOM 2909 C C . ALA A 1 184 ? 26.317 16.619 30.451 1.00 10.50 184 ALA A C 1
ATOM 2910 O O . ALA A 1 184 ? 26.883 16.113 31.414 1.00 11.61 184 ALA A O 1
ATOM 2917 N N . ARG A 1 185 ? 25.292 16.036 29.848 1.00 8.82 185 ARG A N 1
ATOM 2918 C CA . ARG A 1 185 ? 24.826 14.752 30.328 1.00 9.10 185 ARG A CA 1
ATOM 2919 C C . ARG A 1 185 ? 25.691 13.603 29.811 1.00 8.88 185 ARG A C 1
ATOM 2920 O O . ARG A 1 185 ? 26.326 13.706 28.760 1.00 8.40 185 ARG A O 1
ATOM 2941 N N . ASP A 1 186 ? 25.707 12.514 30.571 1.00 9.70 186 ASP A N 1
ATOM 2942 C CA A ASP A 1 186 ? 26.494 11.334 30.219 0.64 9.74 186 ASP A CA 1
ATOM 2943 C CA B ASP A 1 186 ? 26.461 11.314 30.230 0.36 10.97 186 ASP A CA 1
ATOM 2944 C C . ASP A 1 186 ? 25.712 10.480 29.204 1.00 12.62 186 ASP A C 1
ATOM 2945 O O . ASP A 1 186 ? 24.672 9.899 29.516 1.00 14.78 186 ASP A O 1
ATOM 2962 N N . LEU A 1 187 ? 26.223 10.421 27.986 1.00 8.33 187 LEU A N 1
ATOM 2963 C CA . LEU A 1 187 ? 25.612 9.616 26.941 1.00 8.45 187 LEU A CA 1
ATOM 2964 C C . LEU A 1 187 ? 25.822 8.141 27.245 1.00 9.72 187 LEU A C 1
ATOM 2965 O O . LEU A 1 187 ? 26.884 7.723 27.721 1.00 9.86 187 LEU A O 1
ATOM 2981 N N . SER A 1 188 ? 24.801 7.339 26.975 1.00 8.35 188 SER A N 1
ATOM 2982 C CA . SER A 1 188 ? 24.907 5.908 27.196 1.00 8.64 188 SER A CA 1
ATOM 2983 C C . SER A 1 188 ? 25.810 5.258 26.150 1.00 8.29 188 SER A C 1
ATOM 2984 O O . SER A 1 188 ? 26.112 5.851 25.117 1.00 7.82 188 SER A O 1
ATOM 2992 N N . ASP A 1 189 ? 26.213 4.019 26.403 1.00 8.72 189 ASP A N 1
ATOM 2993 C CA A ASP A 1 189 ? 26.990 3.277 25.429 0.57 8.47 189 ASP A CA 1
ATOM 2994 C CA B ASP A 1 189 ? 26.971 3.237 25.424 0.43 8.47 189 ASP A CA 1
ATOM 2995 C C . ASP A 1 189 ? 26.213 3.137 24.108 1.00 8.27 189 ASP A C 1
ATOM 2996 O O . ASP A 1 189 ? 26.787 3.255 23.025 1.00 8.22 189 ASP A O 1
ATOM 3013 N N . ALA A 1 190 ? 24.908 2.895 24.199 1.00 8.56 190 ALA A N 1
ATOM 3014 C CA . ALA A 1 190 ? 24.071 2.787 22.995 1.00 8.41 190 ALA A CA 1
ATOM 3015 C C . ALA A 1 190 ? 24.086 4.066 22.189 1.00 7.68 190 ALA A C 1
ATOM 3016 O O . ALA A 1 190 ? 24.189 4.033 20.954 1.00 7.30 190 ALA A O 1
ATOM 3023 N N . GLU A 1 191 ? 23.974 5.206 22.866 1.00 7.41 191 GLU A N 1
ATOM 3024 C CA . GLU A 1 191 ? 24.009 6.489 22.173 1.00 6.98 191 GLU A CA 1
ATOM 3025 C C . GLU A 1 191 ? 25.371 6.740 21.530 1.00 6.66 191 GLU A C 1
ATOM 3026 O O . GLU A 1 191 ? 25.456 7.155 20.371 1.00 6.30 191 GLU A O 1
ATOM 3038 N N . ARG A 1 192 ? 26.449 6.455 22.251 1.00 6.83 192 ARG A N 1
ATOM 3039 C CA A ARG A 1 192 ? 27.774 6.603 21.665 0.51 6.61 192 ARG A CA 1
ATOM 3040 C CA B ARG A 1 192 ? 27.784 6.595 21.680 0.49 6.62 192 ARG A CA 1
ATOM 3041 C C . ARG A 1 192 ? 27.967 5.668 20.477 1.00 6.46 192 ARG A C 1
ATOM 3042 O O . ARG A 1 192 ? 28.568 6.044 19.473 1.00 6.25 192 ARG A O 1
ATOM 3083 N N . SER A 1 193 ? 27.414 4.473 20.565 1.00 7.35 193 SER A N 1
ATOM 3084 C CA A SER A 1 193 ? 27.511 3.539 19.462 0.53 6.90 193 SER A CA 1
ATOM 3085 C CA B SER A 1 193 ? 27.480 3.518 19.471 0.47 7.05 193 SER A CA 1
ATOM 3086 C C . SER A 1 193 ? 26.785 4.059 18.216 1.00 6.69 193 SER A C 1
ATOM 3087 O O . SER A 1 193 ? 27.240 3.834 17.078 1.00 7.27 193 SER A O 1
ATOM 3102 N N . ALA A 1 194 ? 25.679 4.775 18.412 1.00 6.27 194 ALA A N 1
ATOM 3103 C CA . ALA A 1 194 ? 24.945 5.355 17.283 1.00 6.01 194 ALA A CA 1
ATOM 3104 C C . ALA A 1 194 ? 25.778 6.444 16.602 1.00 5.65 194 ALA A C 1
ATOM 3105 O O . ALA A 1 194 ? 25.715 6.626 15.384 1.00 5.44 194 ALA A O 1
ATOM 3112 N N . TYR A 1 195 ? 26.551 7.189 17.383 1.00 5.62 195 TYR A N 1
ATOM 3113 C CA . TYR A 1 195 ? 27.457 8.171 16.800 1.00 5.35 195 TYR A CA 1
ATOM 3114 C C . TYR A 1 195 ? 28.665 7.533 16.106 1.00 5.34 195 TYR A C 1
ATOM 3115 O O . TYR A 1 195 ? 29.229 8.121 15.188 1.00 5.78 195 TYR A O 1
ATOM 3133 N N . ASP A 1 196 ? 29.050 6.333 16.527 1.00 5.59 196 ASP A N 1
ATOM 3134 C CA . ASP A 1 196 ? 30.107 5.592 15.862 1.00 5.64 196 ASP A CA 1
ATOM 3135 C C . ASP A 1 196 ? 29.595 4.857 14.618 1.00 5.60 196 ASP A C 1
ATOM 3136 O O . ASP A 1 196 ? 30.396 4.485 13.744 1.00 6.08 196 ASP A O 1
ATOM 3145 N N . ALA A 1 197 ? 28.285 4.636 14.548 1.00 5.90 197 ALA A N 1
ATOM 3146 C CA . ALA A 1 197 ? 27.686 3.830 13.480 1.00 5.69 197 ALA A CA 1
ATOM 3147 C C . ALA A 1 197 ? 28.114 4.212 12.058 1.00 5.50 197 ALA A C 1
ATOM 3148 O O . ALA A 1 197 ? 28.351 3.324 11.243 1.00 5.64 197 ALA A O 1
ATOM 3155 N N . PRO A 1 198 ? 28.201 5.509 11.743 1.00 5.24 198 PRO A N 1
ATOM 3156 C CA . PRO A 1 198 ? 28.577 5.851 10.364 1.00 5.12 198 PRO A CA 1
ATOM 3157 C C . PRO A 1 198 ? 29.985 5.423 9.976 1.00 5.23 198 PRO A C 1
ATOM 3158 O O . PRO A 1 198 ? 30.289 5.445 8.778 1.00 5.24 198 PRO A O 1
ATOM 3169 N N . PHE A 1 199 ? 30.825 5.073 10.949 1.00 5.59 199 PHE A N 1
ATOM 3170 C CA . PHE A 1 199 ? 32.257 4.933 10.728 1.00 5.46 199 PHE A CA 1
ATOM 3171 C C . PHE A 1 199 ? 32.795 3.557 11.140 1.00 5.76 199 PHE A C 1
ATOM 3172 O O . PHE A 1 199 ? 33.389 3.418 12.199 1.00 7.53 199 PHE A O 1
ATOM 3189 N N . PRO A 1 200 ? 32.624 2.540 10.282 1.00 6.18 200 PRO A N 1
ATOM 3190 C CA . PRO A 1 200 ? 33.083 1.189 10.658 1.00 8.78 200 PRO A CA 1
ATOM 3191 C C . PRO A 1 200 ? 34.583 1.108 10.952 1.00 8.51 200 PRO A C 1
ATOM 3192 O O . PRO A 1 200 ? 35.031 0.286 11.773 1.00 9.03 200 PRO A O 1
ATOM 3203 N N . ASP A 1 201 ? 35.370 1.924 10.262 1.00 7.94 201 ASP A N 1
ATOM 3204 C CA . ASP A 1 201 ? 36.774 2.077 10.606 1.00 8.00 201 ASP A CA 1
ATOM 3205 C C . ASP A 1 201 ? 37.251 3.479 10.246 1.00 8.03 201 ASP A C 1
ATOM 3206 O O . ASP A 1 201 ? 36.439 4.307 9.804 1.00 8.28 201 ASP A O 1
ATOM 3215 N N . GLU A 1 202 ? 38.526 3.777 10.481 1.00 9.79 202 GLU A N 1
ATOM 3216 C CA . GLU A 1 202 ? 39.019 5.147 10.326 1.00 9.37 202 GLU A CA 1
ATOM 3217 C C . GLU A 1 202 ? 38.918 5.665 8.901 1.00 6.86 202 GLU A C 1
ATOM 3218 O O . GLU A 1 202 ? 38.879 6.869 8.681 1.00 10.24 202 GLU A O 1
ATOM 3230 N N . SER A 1 203 ? 38.871 4.779 7.914 1.00 7.14 203 SER A N 1
ATOM 3231 C CA . SER A 1 203 ? 38.852 5.217 6.526 1.00 6.73 203 SER A CA 1
ATOM 3232 C C . SER A 1 203 ? 37.581 5.976 6.154 1.00 6.22 203 SER A C 1
ATOM 3233 O O . SER A 1 203 ? 37.561 6.716 5.180 1.00 7.72 203 SER A O 1
ATOM 3241 N N . TYR A 1 204 ? 36.526 5.786 6.933 1.00 5.95 204 TYR A N 1
ATOM 3242 C CA . TYR A 1 204 ? 35.262 6.485 6.718 1.00 5.65 204 TYR A CA 1
ATOM 3243 C C . TYR A 1 204 ? 35.212 7.878 7.333 1.00 5.47 204 TYR A C 1
ATOM 3244 O O . TYR A 1 204 ? 34.228 8.593 7.171 1.00 5.28 204 TYR A O 1
ATOM 3262 N N . LYS A 1 205 ? 36.267 8.245 8.054 1.00 5.54 205 LYS A N 1
ATOM 3263 C CA . LYS A 1 205 ? 36.254 9.450 8.877 1.00 6.26 205 LYS A CA 1
ATOM 3264 C C . LYS A 1 205 ? 36.990 10.636 8.267 1.00 6.19 205 LYS A C 1
ATOM 3265 O O . LYS A 1 205 ? 37.238 11.606 8.970 1.00 6.56 205 LYS A O 1
ATOM 3284 N N . GLU A 1 206 ? 37.346 10.604 6.991 1.00 5.57 206 GLU A N 1
ATOM 3285 C CA . GLU A 1 206 ? 38.166 11.692 6.464 1.00 7.12 206 GLU A CA 1
ATOM 3286 C C . GLU A 1 206 ? 37.451 13.044 6.474 1.00 7.17 206 GLU A C 1
ATOM 3287 O O . GLU A 1 206 ? 38.086 14.062 6.709 1.00 6.35 206 GLU A O 1
ATOM 3299 N N . GLY A 1 207 ? 36.140 13.067 6.259 1.00 5.18 207 GLY A N 1
ATOM 3300 C CA . GLY A 1 207 ? 35.407 14.309 6.378 1.00 4.95 207 GLY A CA 1
ATOM 3301 C C . GLY A 1 207 ? 35.382 14.822 7.806 1.00 4.88 207 GLY A C 1
ATOM 3302 O O . GLY A 1 207 ? 35.502 16.036 8.049 1.00 6.11 207 GLY A O 1
ATOM 3306 N N . ALA A 1 208 ? 35.232 13.907 8.753 1.00 5.53 208 ALA A N 1
ATOM 3307 C CA . ALA A 1 208 ? 35.266 14.256 10.161 1.00 5.43 208 ALA A CA 1
ATOM 3308 C C . ALA A 1 208 ? 36.659 14.726 10.571 1.00 6.17 208 ALA A C 1
ATOM 3309 O O . ALA A 1 208 ? 36.798 15.575 11.445 1.00 7.81 208 ALA A O 1
ATOM 3316 N N . ARG A 1 209 ? 37.706 14.197 9.956 1.00 5.44 209 ARG A N 1
ATOM 3317 C CA . ARG A 1 209 ? 39.040 14.595 10.359 1.00 5.80 209 ARG A CA 1
ATOM 3318 C C . ARG A 1 209 ? 39.369 16.009 9.921 1.00 6.96 209 ARG A C 1
ATOM 3319 O O . ARG A 1 209 ? 39.978 16.763 10.684 1.00 8.38 209 ARG A O 1
ATOM 3340 N N . ILE A 1 210 ? 38.991 16.372 8.700 1.00 7.25 210 ILE A N 1
ATOM 3341 C CA . ILE A 1 210 ? 39.394 17.646 8.135 1.00 6.77 210 ILE A CA 1
ATOM 3342 C C . ILE A 1 210 ? 38.477 18.804 8.523 1.00 6.30 210 ILE A C 1
ATOM 3343 O O . ILE A 1 210 ? 38.897 19.965 8.428 1.00 6.79 210 ILE A O 1
ATOM 3359 N N . PHE A 1 211 ? 37.244 18.530 8.941 1.00 5.42 211 PHE A N 1
ATOM 3360 C CA . PHE A 1 211 ? 36.287 19.631 9.123 1.00 5.66 211 PHE A CA 1
ATOM 3361 C C . PHE A 1 211 ? 36.837 20.795 9.945 1.00 6.73 211 PHE A C 1
ATOM 3362 O O . PHE A 1 211 ? 36.696 21.952 9.546 1.00 6.41 211 PHE A O 1
ATOM 3379 N N . PRO A 1 212 ? 37.461 20.530 11.099 1.00 5.53 212 PRO A N 1
ATOM 3380 C CA . PRO A 1 212 ? 37.960 21.666 11.885 1.00 7.13 212 PRO A CA 1
ATOM 3381 C C . PRO A 1 212 ? 38.931 22.577 11.131 1.00 7.40 212 PRO A C 1
ATOM 3382 O O . PRO A 1 212 ? 38.914 23.796 11.326 1.00 7.37 212 PRO A O 1
ATOM 3393 N N . ALA A 1 213 ? 39.754 22.002 10.263 1.00 6.29 213 ALA A N 1
ATOM 3394 C CA . ALA A 1 213 ? 40.731 22.762 9.478 1.00 6.67 213 ALA A CA 1
ATOM 3395 C C . ALA A 1 213 ? 40.088 23.663 8.420 1.00 6.58 213 ALA A C 1
ATOM 3396 O O . ALA A 1 213 ? 40.747 24.593 7.912 1.00 7.72 213 ALA A O 1
ATOM 3403 N N . LEU A 1 214 ? 38.825 23.403 8.107 1.00 6.04 214 LEU A N 1
ATOM 3404 C CA . LEU A 1 214 ? 38.103 24.181 7.115 1.00 5.88 214 LEU A CA 1
ATOM 3405 C C . LEU A 1 214 ? 37.451 25.420 7.703 1.00 7.73 214 LEU A C 1
ATOM 3406 O O . LEU A 1 214 ? 36.995 26.283 6.960 1.00 7.19 214 LEU A O 1
ATOM 3422 N N . VAL A 1 215 ? 37.401 25.526 9.026 1.00 6.29 215 VAL A N 1
ATOM 3423 C CA . VAL A 1 215 ? 36.743 26.676 9.639 1.00 7.33 215 VAL A CA 1
ATOM 3424 C C . VAL A 1 215 ? 37.607 27.912 9.373 1.00 7.37 215 VAL A C 1
ATOM 3425 O O . VAL A 1 215 ? 38.781 27.922 9.713 1.00 8.41 215 VAL A O 1
ATOM 3438 N N . PRO A 1 216 ? 37.029 28.967 8.755 1.00 7.15 216 PRO A N 1
ATOM 3439 C CA . PRO A 1 216 ? 37.896 30.088 8.341 1.00 8.43 216 PRO A CA 1
ATOM 3440 C C . PRO A 1 216 ? 38.277 31.068 9.453 1.00 9.88 216 PRO A C 1
ATOM 3441 O O . PRO A 1 216 ? 37.664 32.120 9.613 1.00 12.14 216 PRO A O 1
ATOM 3452 N N . ILE A 1 217 ? 39.313 30.713 10.199 1.00 9.80 217 ILE A N 1
ATOM 3453 C CA . ILE A 1 217 ? 39.740 31.492 11.356 1.00 10.39 217 ILE A CA 1
ATOM 3454 C C . ILE A 1 217 ? 40.945 32.378 11.079 1.00 12.09 217 ILE A C 1
ATOM 3455 O O . ILE A 1 217 ? 41.363 33.121 11.960 1.00 13.89 217 ILE A O 1
ATOM 3471 N N . THR A 1 218 ? 41.512 32.299 9.879 1.00 11.56 218 THR A N 1
ATOM 3472 C CA . THR A 1 218 ? 42.567 33.203 9.467 1.00 13.55 218 THR A CA 1
ATOM 3473 C C . THR A 1 218 ? 42.139 33.918 8.188 1.00 13.58 218 THR A C 1
ATOM 3474 O O . THR A 1 218 ? 41.307 33.410 7.434 1.00 12.41 218 THR A O 1
ATOM 3485 N N . PRO A 1 219 ? 42.705 35.107 7.935 1.00 15.61 219 PRO A N 1
ATOM 3486 C CA . PRO A 1 219 ? 42.295 35.849 6.740 1.00 16.71 219 PRO A CA 1
ATOM 3487 C C . PRO A 1 219 ? 42.633 35.128 5.446 1.00 16.12 219 PRO A C 1
ATOM 3488 O O . PRO A 1 219 ? 42.006 35.418 4.430 1.00 19.93 219 PRO A O 1
ATOM 3499 N N . GLU A 1 220 ? 43.573 34.190 5.496 1.00 16.27 220 GLU A N 1
ATOM 3500 C CA . GLU A 1 220 ? 44.024 33.456 4.316 1.00 18.89 220 GLU A CA 1
ATOM 3501 C C . GLU A 1 220 ? 43.214 32.197 4.054 1.00 16.10 220 GLU A C 1
ATOM 3502 O O . GLU A 1 220 ? 43.457 31.496 3.068 1.00 18.15 220 GLU A O 1
ATOM 3514 N N . HIS A 1 221 ? 42.297 31.852 4.952 1.00 13.12 221 HIS A N 1
ATOM 3515 C CA . HIS A 1 221 ? 41.531 30.633 4.756 1.00 11.74 221 HIS A CA 1
ATOM 3516 C C . HIS A 1 221 ? 40.632 30.708 3.538 1.00 9.77 221 HIS A C 1
ATOM 3517 O O . HIS A 1 221 ? 40.031 31.739 3.250 1.00 10.33 221 HIS A O 1
ATOM 3531 N N . ALA A 1 222 ? 40.475 29.574 2.881 1.00 8.00 222 ALA A N 1
ATOM 3532 C CA . ALA A 1 222 ? 39.429 29.415 1.891 1.00 7.90 222 ALA A CA 1
ATOM 3533 C C . ALA A 1 222 ? 38.079 29.731 2.515 1.00 8.12 222 ALA A C 1
ATOM 3534 O O . ALA A 1 222 ? 37.841 29.419 3.677 1.00 7.67 222 ALA A O 1
ATOM 3541 N N . SER A 1 223 ? 37.212 30.349 1.719 1.00 7.66 223 SER A N 1
ATOM 3542 C CA . SER A 1 223 ? 35.840 30.705 2.068 1.00 6.50 223 SER A CA 1
ATOM 3543 C C . SER A 1 223 ? 35.688 31.985 2.898 1.00 7.21 223 SER A C 1
ATOM 3544 O O . SER A 1 223 ? 34.563 32.361 3.202 1.00 7.51 223 SER A O 1
ATOM 3552 N N . VAL A 1 224 ? 36.786 32.660 3.236 1.00 7.36 224 VAL A N 1
ATOM 3553 C CA . VAL A 1 224 ? 36.664 33.961 3.904 1.00 7.18 224 VAL A CA 1
ATOM 3554 C C . VAL A 1 224 ? 35.904 34.926 3.010 1.00 7.25 224 VAL A C 1
ATOM 3555 O O . VAL A 1 224 ? 34.978 35.591 3.465 1.00 8.25 224 VAL A O 1
ATOM 3568 N N . GLU A 1 225 ? 36.295 35.010 1.744 1.00 8.56 225 GLU A N 1
ATOM 3569 C CA . GLU A 1 225 ? 35.648 35.948 0.837 1.00 9.08 225 GLU A CA 1
ATOM 3570 C C . GLU A 1 225 ? 34.163 35.632 0.702 1.00 6.88 225 GLU A C 1
ATOM 3571 O O . GLU A 1 225 ? 33.298 36.529 0.761 1.00 8.90 225 GLU A O 1
ATOM 3583 N N . GLU A 1 226 ? 33.845 34.363 0.509 1.00 6.74 226 GLU A N 1
ATOM 3584 C CA . GLU A 1 226 ? 32.473 33.952 0.310 1.00 5.87 226 GLU A CA 1
ATOM 3585 C C . GLU A 1 226 ? 31.631 34.194 1.551 1.00 5.56 226 GLU A C 1
ATOM 3586 O O . GLU A 1 226 ? 30.460 34.549 1.443 1.00 7.44 226 GLU A O 1
ATOM 3598 N N . ASN A 1 227 ? 32.211 34.000 2.729 1.00 5.59 227 ASN A N 1
ATOM 3599 C CA . ASN A 1 227 ? 31.469 34.246 3.960 1.00 5.38 227 ASN A CA 1
ATOM 3600 C C . ASN A 1 227 ? 31.245 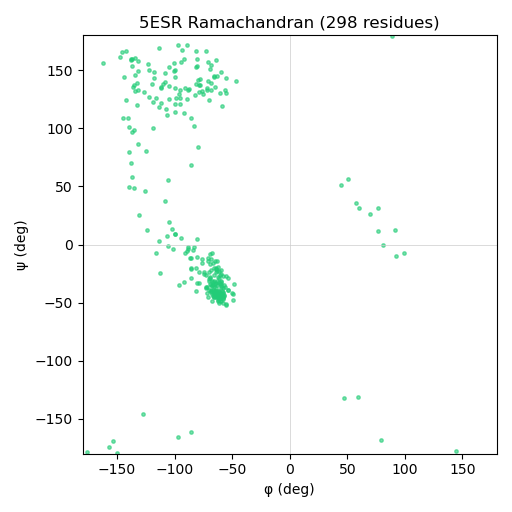35.744 4.203 1.00 5.59 227 ASN A C 1
ATOM 3601 O O . ASN A 1 227 ? 30.186 36.113 4.691 1.00 6.63 227 ASN A O 1
ATOM 3612 N N . LYS A 1 228 ? 32.214 36.591 3.862 1.00 6.68 228 LYS A N 1
ATOM 3613 C CA . LYS A 1 228 ? 32.011 38.029 3.975 1.00 7.00 228 LYS A CA 1
ATOM 3614 C C . LYS A 1 228 ? 30.876 38.459 3.067 1.00 9.38 228 LYS A C 1
ATOM 3615 O O . LYS A 1 228 ? 30.036 39.279 3.444 1.00 11.22 228 LYS A O 1
ATOM 3634 N N . ALA A 1 229 ? 30.821 37.896 1.872 1.00 7.24 229 ALA A N 1
ATOM 3635 C CA . ALA A 1 229 ? 29.729 38.219 0.968 1.00 10.62 229 ALA A CA 1
ATOM 3636 C C . ALA A 1 229 ? 28.373 37.763 1.519 1.00 9.42 229 ALA A C 1
ATOM 3637 O O . ALA A 1 229 ? 27.370 38.486 1.448 1.00 10.30 229 ALA A O 1
ATOM 3644 N N . ALA A 1 230 ? 28.330 36.563 2.080 1.00 6.67 230 ALA A N 1
ATOM 3645 C CA . ALA A 1 230 ? 27.111 36.045 2.661 1.00 4.89 230 ALA A CA 1
ATOM 3646 C C . ALA A 1 230 ? 26.604 36.947 3.785 1.00 5.66 230 ALA A C 1
ATOM 3647 O O . ALA A 1 230 ? 25.389 37.123 3.940 1.00 5.97 230 ALA A O 1
ATOM 3654 N N . TRP A 1 231 ? 27.517 37.503 4.579 1.00 5.72 231 TRP A N 1
ATOM 3655 C CA . TRP A 1 231 ? 27.117 38.424 5.638 1.00 6.47 231 TRP A CA 1
ATOM 3656 C C . TRP A 1 231 ? 26.381 39.633 5.076 1.00 5.92 231 TRP A C 1
ATOM 3657 O O . TRP A 1 231 ? 25.491 40.141 5.728 1.00 6.18 231 TRP A O 1
ATOM 3678 N N . ALA A 1 232 ? 26.740 40.102 3.880 1.00 6.21 232 ALA A N 1
ATOM 3679 C CA . ALA A 1 232 ? 26.004 41.227 3.291 1.00 7.10 232 ALA A CA 1
ATOM 3680 C C . ALA A 1 232 ? 24.550 40.859 3.010 1.00 5.28 232 ALA A C 1
ATOM 3681 O O . ALA A 1 232 ? 23.653 41.710 3.102 1.00 6.26 232 ALA A O 1
ATOM 3688 N N . VAL A 1 233 ? 24.290 39.597 2.668 1.00 5.00 233 VAL A N 1
ATOM 3689 C CA . VAL A 1 233 ? 22.913 39.150 2.507 1.00 4.76 233 VAL A CA 1
ATOM 3690 C C . VAL A 1 233 ? 22.228 39.064 3.867 1.00 5.31 233 VAL A C 1
ATOM 3691 O O . VAL A 1 233 ? 21.089 39.493 4.013 1.00 5.52 233 VAL A O 1
ATOM 3704 N N . LEU A 1 234 ? 22.907 38.492 4.859 1.00 4.87 234 LEU A N 1
ATOM 3705 C CA . LEU A 1 234 ? 22.318 38.396 6.186 1.00 6.94 234 LEU A CA 1
ATOM 3706 C C . LEU A 1 234 ? 22.012 39.767 6.787 1.00 5.74 234 LEU A C 1
ATOM 3707 O O . LEU A 1 234 ? 21.066 39.887 7.580 1.00 5.54 234 LEU A O 1
ATOM 3723 N N . GLU A 1 235 ? 22.767 40.798 6.411 1.00 5.06 235 GLU A N 1
ATOM 3724 C CA . GLU A 1 235 ? 22.483 42.178 6.837 1.00 5.35 235 GLU A CA 1
ATOM 3725 C C . GLU A 1 235 ? 21.143 42.690 6.328 1.00 5.30 235 GLU A C 1
ATOM 3726 O O . GLU A 1 235 ? 20.664 43.720 6.794 1.00 6.87 235 GLU A O 1
ATOM 3738 N N . THR A 1 236 ? 20.567 41.985 5.359 1.00 5.87 236 THR A N 1
ATOM 3739 C CA . THR A 1 236 ? 19.249 42.323 4.815 1.00 6.73 236 THR A CA 1
ATOM 3740 C C . THR A 1 236 ? 18.154 41.375 5.276 1.00 8.40 236 THR A C 1
ATOM 3741 O O . THR A 1 236 ? 17.002 41.557 4.903 1.00 8.85 236 THR A O 1
ATOM 3752 N N . PHE A 1 237 ? 18.504 40.367 6.071 1.00 5.34 237 PHE A N 1
ATOM 3753 C CA . PHE A 1 237 ? 17.560 39.305 6.432 1.00 5.72 237 PHE A CA 1
ATOM 3754 C C . PHE A 1 237 ? 16.740 39.747 7.635 1.00 6.37 237 PHE A C 1
ATOM 3755 O O . PHE A 1 237 ? 17.256 39.874 8.730 1.00 7.09 237 PHE A O 1
ATOM 3772 N N . ASP A 1 238 ? 15.466 40.027 7.395 1.00 5.01 238 ASP A N 1
ATOM 3773 C CA . ASP A 1 238 ? 14.630 40.737 8.365 1.00 5.00 238 ASP A CA 1
ATOM 3774 C C . ASP A 1 238 ? 13.496 39.885 8.933 1.00 5.35 238 ASP A C 1
ATOM 3775 O O . ASP A 1 238 ? 12.672 40.369 9.714 1.00 5.95 238 ASP A O 1
ATOM 3784 N N . LYS A 1 239 ? 13.455 38.618 8.528 1.00 4.91 239 LYS A N 1
ATOM 3785 C CA . LYS A 1 239 ? 12.532 37.653 9.105 1.00 5.14 239 LYS A CA 1
ATOM 3786 C C . LYS A 1 239 ? 13.116 37.143 10.413 1.00 4.88 239 LYS A C 1
ATOM 3787 O O . LYS A 1 239 ? 14.280 37.393 10.712 1.00 5.73 239 LYS A O 1
ATOM 3806 N N . PRO A 1 240 ? 12.291 36.458 11.223 1.00 5.36 240 PRO A N 1
ATOM 3807 C CA . PRO A 1 240 ? 12.749 36.115 12.580 1.00 5.15 240 PRO A CA 1
ATOM 3808 C C . PRO A 1 240 ? 14.059 35.343 12.548 1.00 4.90 240 PRO A C 1
ATOM 3809 O O . PRO A 1 240 ? 14.204 34.373 11.826 1.00 4.82 240 PRO A O 1
ATOM 3820 N N . PHE A 1 241 ? 15.006 35.810 13.348 1.00 5.15 241 PHE A N 1
ATOM 3821 C CA . PHE A 1 241 ? 16.353 35.254 13.391 1.00 5.28 241 PHE A CA 1
ATOM 3822 C C . PHE A 1 241 ? 16.753 35.239 14.844 1.00 6.81 241 PHE A C 1
ATOM 3823 O O . PHE A 1 241 ? 17.081 36.265 15.446 1.00 6.25 241 PHE A O 1
ATOM 3840 N N . VAL A 1 242 ? 16.650 34.052 15.427 1.00 5.82 242 VAL A N 1
ATOM 3841 C CA . VAL A 1 242 ? 16.756 33.853 16.854 1.00 5.46 242 VAL A CA 1
ATOM 3842 C C . VAL A 1 242 ? 18.103 33.243 17.222 1.00 5.95 242 VAL A C 1
ATOM 3843 O O . VAL A 1 242 ? 18.552 32.310 16.581 1.00 6.77 242 VAL A O 1
ATOM 3856 N N . THR A 1 243 ? 18.725 33.763 18.268 1.00 6.33 243 THR A N 1
ATOM 3857 C CA . THR A 1 243 ? 19.908 33.115 18.818 1.00 6.88 243 THR A CA 1
ATOM 3858 C C . THR A 1 243 ? 19.510 32.304 20.047 1.00 7.65 243 THR A C 1
ATOM 3859 O O . THR A 1 243 ? 18.740 32.757 20.910 1.00 8.41 243 THR A O 1
ATOM 3870 N N . ALA A 1 244 ? 20.025 31.078 20.089 1.00 6.42 244 ALA A N 1
ATOM 3871 C CA . ALA A 1 244 ? 19.740 30.128 21.145 1.00 6.47 244 ALA A CA 1
ATOM 3872 C C . ALA A 1 244 ? 21.032 29.391 21.488 1.00 6.16 244 ALA A C 1
ATOM 3873 O O . ALA A 1 244 ? 21.066 28.154 21.562 1.00 8.27 244 ALA A O 1
ATOM 3880 N N . PHE A 1 245 ? 22.106 30.141 21.713 1.00 6.75 245 PHE A N 1
ATOM 3881 C CA . PHE A 1 245 ? 23.381 29.534 22.122 1.00 6.33 245 PHE A CA 1
ATOM 3882 C C . PHE A 1 245 ? 23.255 28.962 23.532 1.00 6.76 245 PHE A C 1
ATOM 3883 O O . PHE A 1 245 ? 22.408 29.382 24.304 1.00 7.87 245 PHE A O 1
ATOM 3900 N N . SER A 1 246 ? 24.075 27.963 23.842 1.00 6.80 246 SER A N 1
ATOM 3901 C CA . SER A 1 246 ? 24.056 27.358 25.174 1.00 7.24 246 SER A CA 1
ATOM 3902 C C . SER A 1 246 ? 25.010 28.053 26.141 1.00 8.77 246 SER A C 1
ATOM 3903 O O . SER A 1 246 ? 25.801 28.930 25.747 1.00 9.13 246 SER A O 1
ATOM 3911 N N . ASP A 1 247 ? 24.920 27.674 27.411 1.00 10.97 247 ASP A N 1
ATOM 3912 C CA . ASP A 1 247 ? 25.694 28.344 28.444 1.00 12.37 247 ASP A CA 1
ATOM 3913 C C . ASP A 1 247 ? 27.097 27.798 28.627 1.00 13.46 247 ASP A C 1
ATOM 3914 O O . ASP A 1 247 ? 27.956 28.487 29.174 1.00 18.55 247 ASP A O 1
ATOM 3923 N N . ALA A 1 248 ? 27.341 26.573 28.187 1.00 9.10 248 ALA A N 1
ATOM 3924 C CA . ALA A 1 248 ? 28.592 25.899 28.519 1.00 9.36 248 ALA A CA 1
ATOM 3925 C C . ALA A 1 248 ? 29.354 25.393 27.297 1.00 8.29 248 ALA A C 1
ATOM 3926 O O . ALA A 1 248 ? 29.851 24.257 27.279 1.00 11.22 248 ALA A O 1
ATOM 3933 N N . ASP A 1 249 ? 29.470 26.247 26.290 1.00 8.39 249 ASP A N 1
ATOM 3934 C CA . ASP A 1 249 ? 30.277 25.935 25.114 1.00 8.04 249 ASP A CA 1
ATOM 3935 C C . ASP A 1 249 ? 31.226 27.059 24.727 1.00 10.82 249 ASP A C 1
ATOM 3936 O O . ASP A 1 249 ? 30.925 27.859 23.848 1.00 10.53 249 ASP A O 1
ATOM 3945 N N . PRO A 1 250 ? 32.414 27.079 25.336 1.00 10.80 250 PRO A N 1
ATOM 3946 C CA . PRO A 1 250 ? 33.383 28.131 25.001 1.00 10.18 250 PRO A CA 1
ATOM 3947 C C . PRO A 1 250 ? 33.934 28.058 23.582 1.00 12.27 250 PRO A C 1
ATOM 3948 O O . PRO A 1 250 ? 34.495 29.054 23.116 1.00 16.07 250 PRO A O 1
ATOM 3959 N N . ILE A 1 251 ? 33.777 26.936 22.888 1.00 9.54 251 ILE A N 1
ATOM 3960 C CA . ILE A 1 251 ? 34.235 26.841 21.505 1.00 9.39 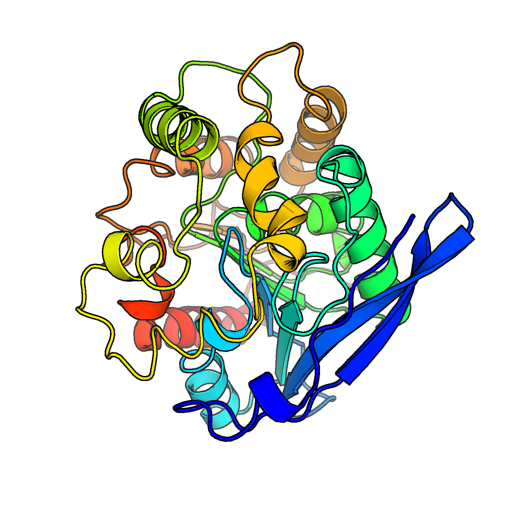251 ILE A CA 1
ATOM 3961 C C . ILE A 1 251 ? 33.482 27.842 20.610 1.00 15.28 251 ILE A C 1
ATOM 3962 O O . ILE A 1 251 ? 34.081 28.488 19.750 1.00 15.63 251 ILE A O 1
ATOM 3978 N N . THR A 1 252 ? 32.184 28.003 20.835 1.00 10.84 252 THR A N 1
ATOM 3979 C CA . THR A 1 252 ? 31.355 28.773 19.905 1.00 11.72 252 THR A CA 1
ATOM 3980 C C . THR A 1 252 ? 30.744 30.018 20.484 1.00 16.00 252 THR A C 1
ATOM 3981 O O . THR A 1 252 ? 30.117 30.792 19.753 1.00 15.88 252 THR A O 1
ATOM 3992 N N . ARG A 1 253 ? 30.893 30.204 21.781 1.00 11.92 253 ARG A N 1
ATOM 3993 C CA . ARG A 1 253 ? 30.207 31.280 22.473 1.00 16.07 253 ARG A CA 1
ATOM 3994 C C . ARG A 1 253 ? 30.363 32.631 21.770 1.00 23.00 253 ARG A C 1
ATOM 3995 O O . ARG A 1 253 ? 29.384 33.370 21.611 1.00 19.11 253 ARG A O 1
ATOM 4016 N N . GLY A 1 254 ? 31.577 32.919 21.306 1.00 15.77 254 GLY A N 1
ATOM 4017 C CA . GLY A 1 254 ? 31.874 34.206 20.690 1.00 18.86 254 GLY A CA 1
ATOM 4018 C C . GLY A 1 254 ? 31.211 34.420 19.342 1.00 22.31 254 GLY A C 1
ATOM 4019 O O . GLY A 1 254 ? 31.268 35.524 18.796 1.00 22.97 254 GLY A O 1
ATOM 4023 N N . GLY A 1 255 ? 30.591 33.378 18.796 1.00 19.99 255 GLY A N 1
ATOM 4024 C CA . GLY A 1 255 ? 29.945 33.472 17.496 1.00 19.94 255 GLY A CA 1
ATOM 4025 C C . GLY A 1 255 ? 28.603 34.193 17.481 1.00 22.15 255 GLY A C 1
ATOM 4026 O O . GLY A 1 255 ? 28.134 34.577 16.423 1.00 19.18 255 GLY A O 1
ATOM 4030 N N . GLU A 1 256 ? 27.988 34.372 18.640 1.00 13.92 256 GLU A N 1
ATOM 4031 C CA . GLU A 1 256 ? 26.649 34.947 18.736 1.00 13.72 256 GLU A CA 1
ATOM 4032 C C . GLU A 1 256 ? 26.562 36.458 18.453 1.00 13.91 256 GLU A C 1
ATOM 4033 O O . GLU A 1 256 ? 25.575 36.978 17.886 1.00 13.64 256 GLU A O 1
ATOM 4045 N N . ALA A 1 257 ? 27.580 37.175 18.906 1.00 12.85 257 ALA A N 1
ATOM 4046 C CA . ALA A 1 257 ? 27.532 38.631 18.910 1.00 13.68 257 ALA A CA 1
ATOM 4047 C C . ALA A 1 257 ? 27.323 39.200 17.524 1.00 10.12 257 ALA A C 1
ATOM 4048 O O . ALA A 1 257 ? 26.582 40.170 17.371 1.00 8.68 257 ALA A O 1
ATOM 4055 N N . MET A 1 258 ? 27.958 38.620 16.519 1.00 9.12 258 MET A N 1
ATOM 4056 C CA . MET A 1 258 ? 27.898 39.228 15.196 1.00 9.60 258 MET A CA 1
ATOM 4057 C C . MET A 1 258 ? 26.484 39.142 14.641 1.00 8.93 258 MET A C 1
ATOM 4058 O O . MET A 1 258 ? 26.057 40.030 13.912 1.00 7.97 258 MET A O 1
ATOM 4072 N N . PHE A 1 259 ? 25.728 38.100 14.995 1.00 8.31 259 PHE A N 1
ATOM 4073 C CA . PHE A 1 259 ? 24.354 37.997 14.502 1.00 6.48 259 PHE A CA 1
ATOM 4074 C C . PHE A 1 259 ? 23.514 39.126 15.066 1.00 8.20 259 PHE A C 1
ATOM 4075 O O . PHE A 1 259 ? 22.748 39.768 14.333 1.00 6.84 259 PHE A O 1
ATOM 4092 N N . LEU A 1 260 ? 23.648 39.379 16.366 1.00 7.66 260 LEU A N 1
ATOM 4093 C CA . LEU A 1 260 ? 22.868 40.417 17.016 1.00 7.41 260 LEU A CA 1
ATOM 4094 C C . LEU A 1 260 ? 23.236 41.806 16.486 1.00 9.03 260 LEU A C 1
ATOM 4095 O O . LEU A 1 260 ? 22.394 42.694 16.413 1.00 10.95 260 LEU A O 1
ATOM 4111 N N . ALA A 1 261 ? 24.496 41.972 16.094 1.00 8.37 261 ALA A N 1
ATOM 4112 C CA . ALA A 1 261 ? 24.985 43.262 15.610 1.00 9.68 261 ALA A CA 1
ATOM 4113 C C . ALA A 1 261 ? 24.574 43.534 14.173 1.00 9.40 261 ALA A C 1
ATOM 4114 O O . ALA A 1 261 ? 24.349 44.705 13.812 1.00 11.54 261 ALA A O 1
ATOM 4121 N N . ARG A 1 262 ? 24.490 42.485 13.355 1.00 8.07 262 ARG A N 1
ATOM 4122 C CA . ARG A 1 262 ? 24.382 42.679 11.908 1.00 7.18 262 ARG A CA 1
ATOM 4123 C C . ARG A 1 262 ? 23.057 42.272 11.272 1.00 6.92 262 ARG A C 1
ATOM 4124 O O . ARG A 1 262 ? 22.732 42.762 10.194 1.00 8.00 262 ARG A O 1
ATOM 4145 N N . VAL A 1 263 ? 22.309 41.358 11.881 1.00 5.95 263 VAL A N 1
ATOM 4146 C CA . VAL A 1 263 ? 21.135 40.782 11.239 1.00 5.53 263 VAL A CA 1
ATOM 4147 C C . VAL A 1 263 ? 19.853 41.460 11.740 1.00 5.70 263 VAL A C 1
ATOM 4148 O O . VAL A 1 263 ? 19.505 41.354 12.929 1.00 6.89 263 VAL A O 1
ATOM 4161 N N . PRO A 1 264 ? 19.141 42.182 10.861 1.00 6.15 264 PRO A N 1
ATOM 4162 C CA . PRO A 1 264 ? 17.955 42.914 11.332 1.00 6.32 264 PRO A CA 1
ATOM 4163 C C . PRO A 1 264 ? 16.869 42.039 11.943 1.00 6.04 264 PRO A C 1
ATOM 4164 O O . PRO A 1 264 ? 16.160 42.503 12.847 1.00 8.15 264 PRO A O 1
ATOM 4175 N N . GLY A 1 265 ? 16.740 40.809 11.473 1.00 5.39 265 GLY A N 1
ATOM 4176 C CA . GLY A 1 265 ? 15.723 39.914 11.982 1.00 5.35 265 GLY A CA 1
ATOM 4177 C C . GLY A 1 265 ? 15.929 39.478 13.418 1.00 6.44 265 GLY A C 1
ATOM 4178 O O . GLY A 1 265 ? 15.049 38.842 13.976 1.00 7.35 265 GLY A O 1
ATOM 4182 N N . THR A 1 266 ? 17.070 39.815 14.022 1.00 6.58 266 THR A N 1
ATOM 4183 C CA . THR A 1 266 ? 17.269 39.538 15.442 1.00 6.03 266 THR A CA 1
ATOM 4184 C C . THR A 1 266 ? 16.600 40.587 16.331 1.00 6.94 266 THR A C 1
ATOM 4185 O O . THR A 1 266 ? 16.510 40.401 17.556 1.00 7.37 266 THR A O 1
ATOM 4196 N N . LYS A 1 267 ? 16.132 41.700 15.769 1.00 7.18 267 LYS A N 1
ATOM 4197 C CA A LYS A 1 267 ? 15.683 42.801 16.621 0.56 7.38 267 LYS A CA 1
ATOM 4198 C CA B LYS A 1 267 ? 15.647 42.819 16.580 0.44 8.17 267 LYS A CA 1
ATOM 4199 C C . LYS A 1 267 ? 14.352 42.512 17.319 1.00 7.99 267 LYS A C 1
ATOM 4200 O O . LYS A 1 267 ? 14.218 42.809 18.511 1.00 10.64 267 LYS A O 1
ATOM 4237 N N . ASN A 1 268 ? 13.385 41.932 16.621 1.00 9.61 268 ASN A N 1
ATOM 4238 C CA . ASN A 1 268 ? 12.033 41.753 17.176 1.00 10.64 268 ASN A CA 1
ATOM 4239 C C . ASN A 1 268 ? 11.710 40.317 17.506 1.00 11.88 268 ASN A C 1
ATOM 4240 O O . ASN A 1 268 ? 10.578 39.860 17.327 1.00 16.92 268 ASN A O 1
ATOM 4251 N N . VAL A 1 269 ? 12.719 39.600 18.000 1.00 9.30 269 VAL A N 1
ATOM 4252 C CA . VAL A 1 269 ? 12.532 38.289 18.579 1.00 8.51 269 VAL A CA 1
ATOM 4253 C C . VAL A 1 269 ? 13.248 38.222 19.912 1.00 9.06 269 VAL A C 1
ATOM 4254 O O . VAL A 1 269 ? 14.174 38.996 20.178 1.00 10.51 269 VAL A O 1
ATOM 4267 N N . ALA A 1 270 ? 12.804 37.288 20.746 1.00 11.70 270 ALA A N 1
ATOM 4268 C CA . ALA A 1 270 ? 13.429 37.033 22.024 1.00 12.54 270 ALA A CA 1
ATOM 4269 C C . ALA A 1 270 ? 14.524 36.017 21.811 1.00 13.44 270 ALA A C 1
ATOM 4270 O O . ALA A 1 270 ? 14.332 35.002 21.141 1.00 21.51 270 ALA A O 1
ATOM 4277 N N . HIS A 1 271 ? 15.671 36.307 22.374 1.00 12.00 271 HIS A N 1
ATOM 4278 C CA . HIS A 1 271 ? 16.764 35.372 22.335 1.00 12.70 271 HIS A CA 1
ATOM 4279 C C . HIS A 1 271 ? 16.829 34.648 23.651 1.00 16.82 271 HIS A C 1
ATOM 4280 O O . HIS A 1 271 ? 16.322 35.127 24.661 1.00 19.24 271 HIS A O 1
ATOM 4294 N N . THR A 1 272 ? 17.422 33.470 23.632 1.00 11.86 272 THR A N 1
ATOM 4295 C CA . THR A 1 272 ? 17.540 32.705 24.852 1.00 18.09 272 THR A CA 1
ATOM 4296 C C . THR A 1 272 ? 18.904 32.071 24.958 1.00 10.77 272 THR A C 1
ATOM 4297 O O . THR A 1 272 ? 19.619 31.901 23.964 1.00 11.64 272 THR A O 1
ATOM 4308 N N . THR A 1 273 ? 19.260 31.745 26.192 1.00 10.75 273 THR A N 1
ATOM 4309 C CA . THR A 1 273 ? 20.416 30.909 26.468 1.00 8.54 273 THR A CA 1
ATOM 4310 C C . THR A 1 273 ? 19.919 29.547 26.922 1.00 10.30 273 THR A C 1
ATOM 4311 O O . THR A 1 273 ? 19.243 29.437 27.951 1.00 12.18 273 THR A O 1
ATOM 4322 N N . LEU A 1 274 ? 20.236 28.527 26.138 1.00 9.00 274 LEU A N 1
ATOM 4323 C CA . LEU A 1 274 ? 19.898 27.158 26.471 1.00 8.69 274 LEU A CA 1
ATOM 4324 C C . LEU A 1 274 ? 20.914 26.575 27.447 1.00 9.34 274 LEU A C 1
ATOM 4325 O O . LEU A 1 274 ? 22.075 26.996 27.486 1.00 11.02 274 LEU A O 1
ATOM 4341 N N . LYS A 1 275 ? 20.476 25.610 28.243 1.00 10.06 275 LYS A N 1
ATOM 4342 C CA . LYS A 1 275 ? 21.393 24.866 29.096 1.00 9.94 275 LYS A CA 1
ATOM 4343 C C . LYS A 1 275 ? 22.054 23.765 28.305 1.00 9.62 275 LYS A C 1
ATOM 4344 O O . LYS A 1 275 ? 21.398 22.969 27.636 1.00 12.34 275 LYS A O 1
ATOM 4363 N N . GLY A 1 276 ? 23.375 23.727 28.384 1.00 9.42 276 GLY A N 1
ATOM 4364 C CA . GLY A 1 276 ? 24.096 22.571 27.921 1.00 8.78 276 GLY A CA 1
ATOM 4365 C C . GLY A 1 276 ? 25.418 22.874 27.278 1.00 7.80 276 GLY A C 1
ATOM 4366 O O . GLY A 1 276 ? 25.872 24.0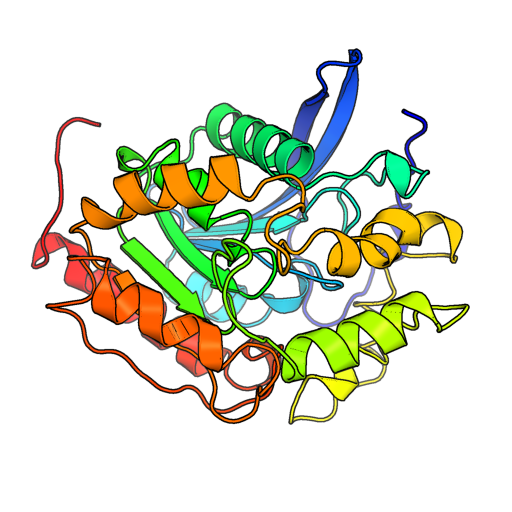14 27.209 1.00 8.37 276 GLY A O 1
ATOM 4370 N N . GLY A 1 277 ? 26.040 21.803 26.821 1.00 7.57 277 GLY A N 1
ATOM 4371 C CA . GLY A 1 277 ? 27.352 21.876 26.212 1.00 7.69 277 GLY A CA 1
ATOM 4372 C C . GLY A 1 277 ? 27.303 22.201 24.738 1.00 8.08 277 GLY A C 1
ATOM 4373 O O . GLY A 1 277 ? 26.306 22.709 24.227 1.00 8.18 277 GLY A O 1
ATOM 4377 N N . HIS A 1 278 ? 28.398 21.917 24.054 1.00 7.13 278 HIS A N 1
ATOM 4378 C CA . HIS A 1 278 ? 28.486 22.200 22.634 1.00 6.20 278 HIS A CA 1
ATOM 4379 C C . HIS A 1 278 ? 27.333 21.544 21.860 1.00 5.93 278 HIS A C 1
ATOM 4380 O O . HIS A 1 278 ? 26.643 22.201 21.067 1.00 6.05 278 HIS A O 1
ATOM 4394 N N . PHE A 1 279 ? 27.141 20.244 22.077 1.00 5.86 279 PHE A N 1
ATOM 4395 C CA . PHE A 1 279 ? 26.058 19.499 21.424 1.00 5.61 279 PHE A CA 1
ATOM 4396 C C . PHE A 1 279 ? 24.789 19.656 22.242 1.00 5.84 279 PHE A C 1
ATOM 4397 O O . PHE A 1 279 ? 24.282 18.726 22.865 1.00 6.88 279 PHE A O 1
ATOM 4414 N N . VAL A 1 280 ? 24.276 20.873 22.232 1.00 5.85 280 VAL A N 1
ATOM 4415 C CA . VAL A 1 280 ? 23.192 21.282 23.094 1.00 6.24 280 VAL A CA 1
ATOM 4416 C C . VAL A 1 280 ? 21.919 20.459 22.891 1.00 6.43 280 VAL A C 1
ATOM 4417 O O . VAL A 1 280 ? 21.119 20.328 23.807 1.00 7.57 280 VAL A O 1
ATOM 4430 N N . GLN A 1 281 ? 21.765 19.893 21.709 1.00 6.09 281 GLN A N 1
ATOM 4431 C CA . GLN A 1 281 ? 20.612 19.054 21.410 1.00 6.36 281 GLN A CA 1
ATOM 4432 C C . GLN A 1 281 ? 20.500 17.837 22.313 1.00 8.42 281 GLN A C 1
ATOM 4433 O O . GLN A 1 281 ? 19.409 17.329 22.516 1.00 8.00 281 GLN A O 1
ATOM 4447 N N . GLU A 1 282 ? 21.614 17.361 22.855 1.00 6.26 282 GLU A N 1
ATOM 4448 C CA . GLU A 1 282 ? 21.560 16.261 23.811 1.00 6.61 282 GLU A CA 1
ATOM 4449 C C . GLU A 1 282 ? 21.164 16.697 25.202 1.00 8.90 282 GLU A C 1
ATOM 4450 O O . GLU A 1 282 ? 20.687 15.881 25.985 1.00 10.66 282 GLU A O 1
ATOM 4462 N N . ASP A 1 283 ? 21.380 17.968 25.514 1.00 7.16 283 ASP A N 1
ATOM 4463 C CA . ASP A 1 283 ? 21.147 18.487 26.850 1.00 7.69 283 ASP A CA 1
ATOM 4464 C C . ASP A 1 283 ? 19.775 19.142 27.007 1.00 9.70 283 ASP A C 1
ATOM 4465 O O . ASP A 1 283 ? 19.150 19.029 28.065 1.00 11.35 283 ASP A O 1
ATOM 4474 N N . SER A 1 284 ? 19.299 19.803 25.954 1.00 8.17 284 SER A N 1
ATOM 4475 C CA . SER A 1 284 ? 18.043 20.561 26.020 1.00 9.81 284 SER A CA 1
ATOM 4476 C C . SER A 1 284 ? 17.129 20.320 24.807 1.00 7.33 284 SER A C 1
ATOM 4477 O O . SER A 1 284 ? 16.617 21.262 24.209 1.00 8.19 284 SER A O 1
ATOM 4485 N N . PRO A 1 285 ? 16.907 19.051 24.449 1.00 7.36 285 PRO A N 1
ATOM 4486 C CA . PRO A 1 285 ? 16.068 18.798 23.271 1.00 9.23 285 PRO A CA 1
ATOM 4487 C C . PRO A 1 285 ? 14.622 19.270 23.433 1.00 10.01 285 PRO A C 1
ATOM 4488 O O . PRO A 1 285 ? 14.030 19.752 22.468 1.00 9.22 285 PRO A O 1
ATOM 4499 N N . VAL A 1 286 ? 14.050 19.122 24.617 1.00 10.37 286 VAL A N 1
ATOM 4500 C CA . VAL A 1 286 ? 12.657 19.491 24.809 1.00 10.65 286 VAL A CA 1
ATOM 4501 C C . VAL A 1 286 ? 12.497 20.998 24.650 1.00 11.25 286 VAL A C 1
ATOM 4502 O O . VAL A 1 286 ? 11.542 21.473 24.020 1.00 10.78 286 VAL A O 1
ATOM 4515 N N . GLU A 1 287 ? 13.439 21.750 25.217 1.00 9.26 287 GLU A N 1
ATOM 4516 C CA . GLU A 1 287 ? 13.449 23.206 25.117 1.00 9.02 287 GLU A CA 1
ATOM 4517 C C . GLU A 1 287 ? 13.635 23.689 23.670 1.00 8.86 287 GLU A C 1
ATOM 4518 O O . GLU A 1 287 ? 13.021 24.663 23.239 1.00 9.66 287 GLU A O 1
ATOM 4530 N N . ILE A 1 288 ? 14.490 23.023 22.911 1.00 7.03 288 ILE A N 1
ATOM 4531 C CA . ILE A 1 288 ? 14.669 23.365 21.514 1.00 7.55 288 ILE A CA 1
ATOM 4532 C C . ILE A 1 288 ? 13.362 23.154 20.737 1.00 8.02 288 ILE A C 1
ATOM 4533 O O . ILE A 1 288 ? 12.949 24.021 19.962 1.00 7.89 288 ILE A O 1
ATOM 4549 N N . ALA A 1 289 ? 12.722 22.003 20.934 1.00 9.78 289 ALA A N 1
ATOM 4550 C CA . ALA A 1 289 ? 11.466 21.721 20.258 1.00 8.50 289 ALA A CA 1
ATOM 4551 C C . ALA A 1 289 ? 10.408 22.754 20.657 1.00 8.72 289 ALA A C 1
ATOM 4552 O O . ALA A 1 289 ? 9.668 23.221 19.813 1.00 9.42 289 ALA A O 1
ATOM 4559 N N . ALA A 1 290 ? 10.356 23.140 21.924 1.00 9.42 290 ALA A N 1
ATOM 4560 C CA . ALA A 1 290 ? 9.350 24.104 22.377 1.00 11.02 290 ALA A CA 1
ATOM 4561 C C . ALA A 1 290 ? 9.619 25.453 21.723 1.00 10.80 290 ALA A C 1
ATOM 4562 O O . ALA A 1 290 ? 8.689 26.164 21.317 1.00 10.28 290 ALA A O 1
ATOM 4569 N N . LEU A 1 291 ? 10.896 25.816 21.626 1.00 8.72 291 LEU A N 1
ATOM 4570 C CA . LEU A 1 291 ? 11.264 27.084 21.013 1.00 7.89 291 LEU A CA 1
ATOM 4571 C C . LEU A 1 291 ? 10.814 27.110 19.554 1.00 8.74 291 LEU A C 1
ATOM 4572 O O . LEU A 1 291 ? 10.220 28.092 19.089 1.00 10.06 291 LEU A O 1
ATOM 4588 N N . LEU A 1 292 ? 11.074 26.031 18.828 1.00 7.89 292 LEU A N 1
ATOM 4589 C CA . LEU A 1 292 ? 10.747 25.987 17.416 1.00 7.07 292 LEU A CA 1
ATOM 4590 C C . LEU A 1 292 ? 9.228 25.966 17.225 1.00 10.57 292 LEU A C 1
ATOM 4591 O O . LEU A 1 292 ? 8.696 26.619 16.329 1.00 9.23 292 LEU A O 1
ATOM 4607 N N . ASP A 1 293 ? 8.529 25.237 18.081 1.00 8.98 293 ASP A N 1
ATOM 4608 C CA . ASP A 1 293 ? 7.075 25.162 18.000 1.00 9.91 293 ASP A CA 1
ATOM 4609 C C . ASP A 1 293 ? 6.469 26.546 18.175 1.00 12.50 293 ASP A C 1
ATOM 4610 O O . ASP A 1 293 ? 5.588 26.953 17.416 1.00 11.59 293 ASP A O 1
ATOM 4619 N N . GLY A 1 294 ? 6.943 27.277 19.171 1.00 8.81 294 GLY A N 1
ATOM 4620 C CA . GLY A 1 294 ? 6.440 28.621 19.409 1.00 9.61 294 GLY A CA 1
ATOM 4621 C C . GLY A 1 294 ? 6.809 29.601 18.312 1.00 12.46 294 GLY A C 1
ATOM 4622 O O . GLY A 1 294 ? 6.028 30.490 17.947 1.00 11.61 294 GLY A O 1
ATOM 4626 N N . LEU A 1 295 ? 7.999 29.432 17.751 1.00 10.41 295 LEU A N 1
ATOM 4627 C CA . LEU A 1 295 ? 8.436 30.270 16.662 1.00 9.36 295 LEU A CA 1
ATOM 4628 C C . LEU A 1 295 ? 7.515 30.093 15.439 1.00 10.29 295 LEU A C 1
ATOM 4629 O O . LEU A 1 295 ? 7.034 31.075 14.859 1.00 10.77 295 LEU A O 1
ATOM 4645 N N . VAL A 1 296 ? 7.246 28.845 15.069 1.00 9.92 296 VAL A N 1
ATOM 4646 C CA . VAL A 1 296 ? 6.321 28.554 13.970 1.00 8.44 296 VAL A CA 1
ATOM 4647 C C . VAL A 1 296 ? 4.929 29.163 14.205 1.00 10.51 296 VAL A C 1
ATOM 4648 O O . VAL A 1 296 ? 4.339 29.763 13.299 1.00 11.91 296 VAL A O 1
ATOM 4661 N N . ALA A 1 297 ? 4.411 29.034 15.414 1.00 9.81 297 ALA A N 1
ATOM 4662 C CA . ALA A 1 297 ? 3.067 29.506 15.710 1.00 12.85 297 ALA A CA 1
ATOM 4663 C C . ALA A 1 297 ? 2.940 31.013 15.509 1.00 12.61 297 ALA A C 1
ATOM 4664 O O . ALA A 1 297 ? 1.877 31.508 15.118 1.00 14.06 297 ALA A O 1
ATOM 4671 N N . GLY A 1 298 ? 4.021 31.745 15.767 1.00 10.82 298 GLY A N 1
ATOM 4672 C CA . GLY A 1 298 ? 3.986 33.187 15.690 1.00 11.30 298 GLY A CA 1
ATOM 4673 C C . GLY A 1 298 ? 4.292 33.792 14.337 1.00 11.82 298 GLY A C 1
ATOM 4674 O O . GLY A 1 298 ? 4.216 35.014 14.193 1.00 11.26 298 GLY A O 1
ATOM 4678 N N . LEU A 1 299 ? 4.610 32.985 13.329 1.00 9.06 299 LEU A N 1
ATOM 4679 C CA . LEU A 1 299 ? 5.041 33.560 12.046 1.00 10.36 299 LEU A CA 1
ATOM 4680 C C . LEU A 1 299 ? 4.057 34.517 11.351 1.00 11.11 299 LEU A C 1
ATOM 4681 O O . LEU A 1 299 ? 4.480 35.531 10.807 1.00 12.08 299 LEU A O 1
ATOM 4697 N N . PRO A 1 300 ? 2.763 34.198 11.338 1.00 11.32 300 PRO A N 1
ATOM 4698 C CA . PRO A 1 300 ? 1.820 35.098 10.656 1.00 11.90 300 PRO A CA 1
ATOM 4699 C C . PRO A 1 300 ? 1.775 36.486 11.281 1.00 14.39 300 PRO A C 1
ATOM 4700 O O . PRO A 1 300 ? 1.499 37.453 10.572 1.00 16.28 300 PRO A O 1
ATOM 4711 N N . GLN A 1 301 ? 2.061 36.584 12.576 1.00 10.76 301 GLN A N 1
ATOM 4712 C CA . GLN A 1 301 ? 2.052 37.875 13.272 1.00 12.24 301 GLN A CA 1
ATOM 4713 C C . GLN A 1 301 ? 3.429 38.560 13.253 1.00 12.75 301 GLN A C 1
ATOM 4714 O O . GLN A 1 301 ? 3.570 39.724 13.656 1.00 15.09 301 GLN A O 1
ATOM 4728 N N . ALA A 1 302 ? 4.433 37.848 12.762 1.00 8.79 302 ALA A N 1
ATOM 4729 C CA . ALA A 1 302 ? 5.769 38.404 12.603 1.00 8.19 302 ALA A CA 1
ATOM 4730 C C . ALA A 1 302 ? 5.969 38.883 11.179 1.00 9.05 302 ALA A C 1
ATOM 4731 O O . ALA A 1 302 ? 5.135 38.665 10.307 1.00 8.25 302 ALA A O 1
ATOM 4738 N N . HIS A 1 303 ? 7.081 39.563 10.954 1.00 8.58 303 HIS A N 1
ATOM 4739 C CA . HIS A 1 303 ? 7.434 39.935 9.594 1.00 8.02 303 HIS A CA 1
ATOM 4740 C C . HIS A 1 303 ? 7.616 38.698 8.737 1.00 5.96 303 HIS A C 1
ATOM 4741 O O . HIS A 1 303 ? 8.338 37.766 9.080 1.00 9.08 303 HIS A O 1
ATOM 4755 N N . HIS A 1 304 ? 6.952 38.718 7.586 1.00 6.57 304 HIS A N 1
ATOM 4756 C CA . HIS A 1 304 ? 6.987 37.631 6.626 1.00 5.64 304 HIS A CA 1
ATOM 4757 C C . HIS A 1 304 ? 6.900 38.203 5.223 1.00 5.63 304 HIS A C 1
ATOM 4758 O O . HIS A 1 304 ? 6.559 39.370 5.017 1.00 5.79 304 HIS A O 1
ATOM 4772 N N . HIS A 1 305 ? 7.212 37.343 4.264 1.00 6.01 305 HIS A N 1
ATOM 4773 C CA . HIS A 1 305 ? 7.225 37.705 2.865 1.00 5.49 305 HIS A CA 1
ATOM 4774 C C . HIS A 1 305 ? 6.142 36.986 2.067 1.00 6.21 305 HIS A C 1
ATOM 4775 O O . HIS A 1 305 ? 5.502 36.055 2.556 1.00 7.14 305 HIS A O 1
ATOM 4789 N N . HIS A 1 306 ? 5.956 37.440 0.834 1.00 5.84 306 HIS A N 1
ATOM 4790 C CA . HIS A 1 306 ? 5.050 36.800 -0.116 1.00 6.11 306 HIS A CA 1
ATOM 4791 C C . HIS A 1 306 ? 5.657 36.640 -1.489 1.00 7.63 306 HIS A C 1
ATOM 4792 O O . HIS A 1 306 ? 6.634 37.301 -1.836 1.00 6.54 306 HIS A O 1
ATOM 4806 N N . HIS A 1 307 ? 5.062 35.724 -2.243 1.00 6.30 307 HIS A N 1
ATOM 4807 C CA . HIS A 1 307 ? 5.319 35.522 -3.659 1.00 6.42 307 HIS A CA 1
ATOM 4808 C C . HIS A 1 307 ? 6.614 34.796 -4.005 1.00 6.36 307 HIS A C 1
ATOM 4809 O O . HIS A 1 307 ? 7.165 35.015 -5.089 1.00 8.48 307 HIS A O 1
ATOM 4823 N N . HIS A 1 308 ? 7.050 33.889 -3.142 1.00 6.47 308 HIS A N 1
ATOM 4824 C CA . HIS A 1 308 ? 8.168 33.004 -3.469 1.00 7.10 308 HIS A CA 1
ATOM 4825 C C . HIS A 1 308 ? 7.779 31.551 -3.236 1.00 13.51 308 HIS A C 1
ATOM 4826 O O . HIS A 1 308 ? 8.641 30.686 -3.240 1.00 16.23 308 HIS A O 1
#

Solvent-accessible surface area: 12332 Å² total; per-residue (Å²): 55,88,50,50,127,8,62,80,124,86,12,124,87,26,33,114,14,110,35,61,54,58,78,15,132,2,97,11,116,77,53,25,65,0,48,0,0,11,0,15,42,34,63,133,126,82,64,4,0,0,0,1,1,0,8,1,1,1,0,0,2,0,13,98,0,0,47,40,0,54,90,87,40,18,29,0,1,0,2,0,1,0,0,0,0,27,1,2,0,1,29,111,80,118,15,4,54,3,58,55,1,12,58,5,0,16,27,0,0,87,102,50,81,5,94,62,0,0,0,0,0,0,22,4,0,0,10,0,0,0,23,0,0,12,57,44,42,71,40,1,22,0,0,0,0,0,1,5,9,7,34,22,4,111,59,186,45,120,29,22,74,70,42,27,76,88,2,66,122,21,122,100,0,54,1,2,146,26,0,36,70,15,13,83,92,118,2,54,98,53,21,73,54,0,1,57,4,0,10,50,80,76,60,34,19,37,0,1,9,30,0,2,32,29,12,0,34,51,95,146,51,77,6,10,140,67,0,107,63,6,2,57,47,0,77,99,5,59,8,8,0,7,0,0,6,7,59,57,4,86,58,16,125,71,23,45,68,68,0,70,81,71,0,50,5,5,128,149,34,90,62,56,82,11,130,6,6,18,7,0,2,8,36,5,21,73,93,0,0,51,39,0,44,43,24,19,74,31,9,87,154,36,92,84,70,124,183,132

Nearest PDB structures (foldseek):
  5esr-assembly1_A-2  TM=1.003E+00  e=2.243E-66  Caulobacter vibrioides CB15
  6f9o-assembly1_A  TM=9.665E-01  e=4.632E-45  Psychrobacter cryohalolentis K5
  4mj3-assembly1_A  TM=9.862E-01  e=1.772E-43  Mycolicibacterium rhodesiae JS60
  7avr-assembly1_A  TM=8.956E-01  e=9.394E-28  Paraglaciecola agarilytica NO2
  2psh-assembly1_A  TM=7.775E-01  e=1.149E-18  Renilla reniformis

CATH classification: 3.40.50.1820